Protein AF-A0A1B6JB47-F1 (afdb_monomer)

Mean predicted aligned error: 22.45 Å

Secondary structure (DSSP, 8-state):
--HHHHHHHHHHHTT--HHHHHHHHHSHHHH-TT---PPP-PPPPTT-S----SHHHHHHHHHHHHHHHHHHHHHHHTT---HHHHHHHHHHHHHHHHHHHHHHHHHHHHHHHHHTTS--------------------PPP--------------------THHHHHHHHHHHHHHHHHHHHHHHHHHHHHHHHHHHHHHHHHHHHHHHHHHHHHHHTT--GGGGS---S----S---HHHHHHHHHHHHHHHHHHHHHHHHHHHHHHHHHHHHHHHHHHHT--

Sequence (284 aa):
MNAQSLATTMSSVLQASQKLISALLCHCDSLFPDCKLTKYIPPLSCGSPSLPETKEGITEELRKQESLLGQLHSEMHAGICSKNREEQLWEVQRIITQLKRRLRGLERAAESTQRSIEEPDCGREEELNLSLQHQSQPQPQSPTQLVVEAVVEKPNLAACSADSLEIQAAEKSWLAKKEELALTFETEELTNLAKTLQVLVENEKAEVALLKSQIRALGGNPVYSGFTSDNAADNNASEGMISAFKETAILQNHKQALISSLLEERLACVDLRVQIKLAQAAKG

Solvent-accessible surface area (backbone atoms only — not comparable to full-atom values): 17569 Å² total; per-residue (Å²): 136,54,61,66,61,52,15,57,64,44,23,74,74,68,74,42,58,42,69,57,48,30,50,48,70,76,38,38,68,79,77,42,73,84,71,73,92,70,83,88,73,78,67,83,56,99,82,62,94,70,76,64,87,46,73,70,48,40,54,56,49,44,53,45,40,52,51,50,50,51,50,52,49,54,38,42,76,71,62,58,72,45,72,71,53,52,54,50,48,56,49,46,54,50,51,49,51,52,46,56,52,51,52,54,49,52,53,52,49,51,54,49,61,60,53,73,74,65,82,84,88,83,83,89,81,91,81,86,84,84,78,88,73,90,76,79,85,89,77,90,89,78,85,88,77,88,77,85,86,75,91,74,84,88,79,92,79,95,77,91,62,75,64,63,56,52,52,53,50,51,50,52,52,49,50,51,52,50,50,52,51,51,52,52,51,50,52,50,52,51,50,53,50,51,52,52,53,50,52,50,51,53,50,51,53,50,50,52,51,52,52,54,50,53,40,46,75,74,69,48,62,81,71,72,81,67,71,81,62,94,76,71,98,60,98,72,74,54,69,67,57,56,48,50,54,51,51,52,51,50,52,53,44,52,52,52,51,51,50,52,53,53,52,52,53,50,50,53,52,50,53,53,53,52,53,51,53,53,57,52,66,74,73,110

Radius of gyration: 35.55 Å; Cα contacts (8 Å, |Δi|>4): 69; chains: 1; bounding box: 65×86×90 Å

pLDDT: mean 72.21, std 20.81, range [25.67, 96.5]

Nearest PDB structures (foldseek):
  2mbg-assembly1_A  TM=6.633E-01  e=1.720E-05  Homo sapiens

InterPro domains:
  IPR039767 RalA-binding protein 1 [PTHR12783] (1-281)
  IPR049041 RalA-binding protein 1-like, Ral binding domain [PF20924] (58-104)

Structure (mmCIF, N/CA/C/O backbone):
data_AF-A0A1B6JB47-F1
#
_entry.id   AF-A0A1B6JB47-F1
#
loop_
_atom_site.group_PDB
_atom_site.id
_atom_site.type_symbol
_atom_site.label_atom_id
_atom_site.label_alt_id
_atom_site.label_comp_id
_atom_site.label_asym_id
_atom_site.label_entity_id
_atom_site.label_seq_id
_atom_site.pdbx_PDB_ins_code
_atom_site.Cartn_x
_atom_site.Cartn_y
_atom_site.Cartn_z
_atom_site.occupancy
_atom_site.B_iso_or_equiv
_atom_site.auth_seq_id
_atom_site.auth_comp_id
_atom_site.auth_asym_id
_atom_site.auth_atom_id
_atom_site.pdbx_PDB_model_num
ATOM 1 N N . MET A 1 1 ? 13.571 -24.088 -31.656 1.00 58.84 1 MET A N 1
ATOM 2 C CA . MET A 1 1 ? 12.492 -24.727 -30.866 1.00 58.84 1 MET A CA 1
ATOM 3 C C . MET A 1 1 ? 11.206 -24.658 -31.672 1.00 58.84 1 MET A C 1
ATOM 5 O O . MET A 1 1 ? 10.997 -23.659 -32.343 1.00 58.84 1 MET A O 1
ATOM 9 N N . ASN A 1 2 ? 10.387 -25.710 -31.663 1.00 84.88 2 ASN A N 1
ATOM 10 C CA . ASN A 1 2 ? 9.133 -25.768 -32.424 1.00 84.88 2 ASN A CA 1
ATOM 11 C C . ASN A 1 2 ? 7.993 -25.118 -31.607 1.00 84.88 2 ASN A C 1
ATOM 13 O O . ASN A 1 2 ? 7.925 -25.339 -30.396 1.00 84.88 2 ASN A O 1
ATOM 17 N N . ALA A 1 3 ? 7.088 -24.358 -32.233 1.00 81.44 3 ALA A N 1
ATOM 18 C CA . ALA A 1 3 ? 5.939 -23.729 -31.563 1.00 81.44 3 ALA A CA 1
ATOM 19 C C . ALA A 1 3 ? 5.090 -24.744 -30.772 1.00 81.44 3 ALA A C 1
ATOM 21 O O . ALA A 1 3 ? 4.639 -24.453 -29.670 1.00 81.44 3 ALA A O 1
ATOM 22 N N . GLN A 1 4 ? 4.978 -25.976 -31.277 1.00 85.38 4 GLN A N 1
ATOM 23 C CA . GLN A 1 4 ? 4.315 -27.101 -30.603 1.00 85.38 4 GLN A CA 1
ATOM 24 C C . GLN A 1 4 ? 5.007 -27.495 -29.284 1.00 85.38 4 GLN A C 1
ATOM 26 O O . GLN A 1 4 ? 4.348 -27.712 -28.266 1.00 85.38 4 GLN A O 1
ATOM 31 N N . SER A 1 5 ? 6.347 -27.543 -29.280 1.00 87.06 5 SER A N 1
ATOM 32 C CA . SER A 1 5 ? 7.127 -27.859 -28.073 1.00 87.06 5 SER A CA 1
ATOM 33 C C . SER A 1 5 ? 6.999 -26.764 -27.013 1.00 87.06 5 SER A C 1
ATOM 35 O O . SER A 1 5 ? 6.882 -27.064 -25.831 1.00 87.06 5 SER A O 1
ATOM 37 N N . LEU A 1 6 ? 6.930 -25.500 -27.442 1.00 87.38 6 LEU A N 1
ATOM 38 C CA . LEU A 1 6 ? 6.762 -24.359 -26.545 1.00 87.38 6 LEU A CA 1
ATOM 39 C C . LEU A 1 6 ? 5.330 -24.298 -25.989 1.00 87.38 6 LEU A C 1
ATOM 41 O O . LEU A 1 6 ? 5.145 -24.140 -24.786 1.00 87.38 6 LEU A O 1
ATOM 45 N N . ALA A 1 7 ? 4.320 -24.542 -26.829 1.00 88.81 7 ALA A N 1
ATOM 46 C CA . ALA A 1 7 ? 2.921 -24.641 -26.414 1.00 88.81 7 ALA A CA 1
ATOM 47 C C . ALA A 1 7 ? 2.681 -25.776 -25.408 1.00 88.81 7 ALA A C 1
ATOM 49 O O . ALA A 1 7 ? 1.886 -25.619 -24.483 1.00 88.81 7 ALA A O 1
ATOM 50 N N . THR A 1 8 ? 3.393 -26.897 -25.550 1.00 88.69 8 THR A N 1
ATOM 51 C CA . THR A 1 8 ? 3.314 -28.020 -24.606 1.00 88.69 8 THR A CA 1
ATOM 52 C C . THR A 1 8 ? 3.796 -27.618 -23.217 1.00 88.69 8 THR A C 1
ATOM 54 O O . THR A 1 8 ? 3.092 -27.851 -22.237 1.00 88.69 8 THR A O 1
ATOM 57 N N . THR A 1 9 ? 4.950 -26.955 -23.138 1.00 89.94 9 THR A N 1
ATOM 58 C CA . THR A 1 9 ? 5.519 -26.484 -21.869 1.00 89.94 9 THR A CA 1
ATOM 59 C C . THR A 1 9 ? 4.696 -25.357 -21.244 1.00 89.94 9 THR A C 1
ATOM 61 O O . THR A 1 9 ? 4.525 -25.322 -20.031 1.00 89.94 9 THR A O 1
ATOM 64 N N . MET A 1 10 ? 4.156 -24.439 -22.052 1.00 88.81 10 MET A N 1
ATOM 65 C CA . MET A 1 10 ? 3.396 -23.290 -21.545 1.00 88.81 10 MET A CA 1
ATOM 66 C C . MET A 1 10 ? 1.941 -23.610 -21.185 1.00 88.81 10 MET A C 1
ATOM 68 O O . MET A 1 10 ? 1.321 -22.846 -20.450 1.00 88.81 10 MET A O 1
ATOM 72 N N . SER A 1 11 ? 1.388 -24.727 -21.664 1.00 90.25 11 SER A N 1
ATOM 73 C CA . SER A 1 11 ? -0.003 -25.115 -21.390 1.00 90.25 11 SER A C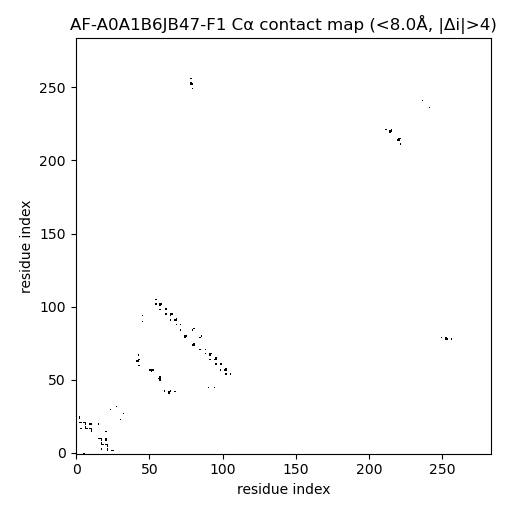A 1
ATOM 74 C C . SER A 1 11 ? -0.274 -25.351 -19.904 1.00 90.25 11 SER A C 1
ATOM 76 O O . SER A 1 11 ? -1.328 -24.948 -19.415 1.00 90.25 11 SER A O 1
ATOM 78 N N . SER A 1 12 ? 0.687 -25.917 -19.166 1.00 88.12 12 SER A N 1
ATOM 79 C CA . SER A 1 12 ? 0.575 -26.094 -17.712 1.00 88.12 12 SER A CA 1
ATOM 80 C C . SER A 1 12 ? 0.716 -24.779 -16.941 1.00 88.12 12 SER A C 1
ATOM 82 O O . SER A 1 12 ? 0.056 -24.602 -15.923 1.00 88.12 12 SER A O 1
ATOM 84 N N . VAL A 1 13 ? 1.539 -23.850 -17.436 1.00 90.50 13 VAL A N 1
ATOM 85 C CA . VAL A 1 13 ? 1.819 -22.560 -16.783 1.00 90.50 13 VAL A CA 1
ATOM 86 C C . VAL A 1 13 ? 0.663 -21.580 -16.958 1.00 90.50 13 VAL A C 1
ATOM 88 O O . VAL A 1 13 ? 0.241 -20.935 -16.006 1.00 90.50 13 VAL A O 1
ATOM 91 N N . LEU A 1 14 ? 0.133 -21.475 -18.176 1.00 87.94 14 LEU A N 1
ATOM 92 C CA . LEU A 1 14 ? -0.924 -20.522 -18.519 1.00 87.94 14 LEU A CA 1
ATOM 93 C C . LEU A 1 14 ? -2.333 -21.086 -18.302 1.00 87.94 14 LEU A C 1
ATOM 95 O O . LEU A 1 14 ? -3.307 -20.399 -18.597 1.00 87.94 14 LEU A O 1
ATOM 99 N N . GLN A 1 15 ? -2.442 -22.345 -17.855 1.00 90.62 15 GLN A N 1
ATOM 100 C CA . GLN A 1 15 ? -3.703 -23.087 -17.725 1.00 90.62 15 GLN A CA 1
ATOM 101 C C . GLN A 1 15 ? -4.597 -22.977 -18.974 1.00 90.62 15 GLN A C 1
ATOM 103 O O . GLN A 1 15 ? -5.822 -22.908 -18.897 1.00 90.62 15 GLN A O 1
ATOM 108 N N . ALA A 1 16 ? -3.971 -22.960 -20.151 1.00 90.75 16 ALA A N 1
ATOM 109 C CA . ALA A 1 16 ? -4.628 -22.760 -21.435 1.00 90.75 16 ALA A CA 1
ATOM 110 C C . ALA A 1 16 ? -4.362 -23.942 -22.373 1.00 90.75 16 ALA A C 1
ATOM 112 O O . ALA A 1 16 ? -3.354 -24.645 -22.261 1.00 90.75 16 ALA A O 1
ATOM 113 N N . SER A 1 17 ? -5.275 -24.171 -23.322 1.00 93.12 17 SER A N 1
ATOM 114 C CA . SER A 1 17 ? -5.143 -25.297 -24.252 1.00 93.12 17 SER A CA 1
ATOM 115 C C . SER A 1 17 ? -3.916 -25.144 -25.159 1.00 93.12 17 SER A C 1
ATOM 117 O O . SER A 1 17 ? -3.630 -24.060 -25.670 1.00 93.12 17 SER A O 1
ATOM 119 N N . GLN A 1 18 ? -3.219 -26.251 -25.428 1.00 91.50 18 GLN A N 1
ATOM 120 C CA . GLN A 1 18 ? -2.050 -26.254 -26.318 1.00 91.50 18 GLN A CA 1
ATOM 121 C C . GLN A 1 18 ? -2.372 -25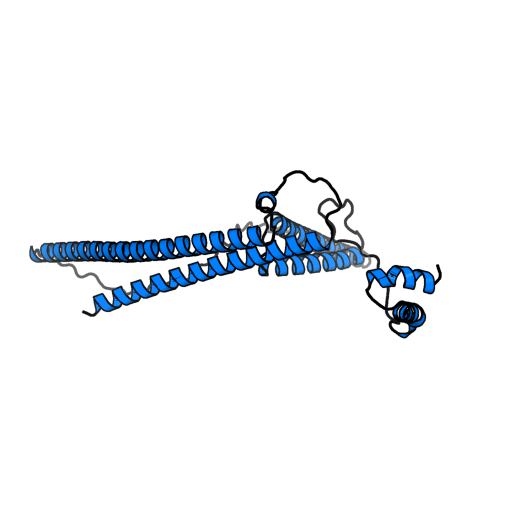.722 -27.719 1.00 91.50 18 GLN A C 1
ATOM 123 O O . GLN A 1 18 ? -1.575 -24.989 -28.299 1.00 91.50 18 GLN A O 1
ATOM 128 N N . LYS A 1 19 ? -3.556 -26.056 -28.255 1.00 90.62 19 LYS A N 1
ATOM 129 C CA . LYS A 1 19 ? -4.009 -25.567 -29.566 1.00 90.62 19 LYS A CA 1
ATOM 130 C C . LYS A 1 19 ? -4.154 -24.047 -29.579 1.00 90.62 19 LYS A C 1
ATOM 132 O O . LYS A 1 19 ? -3.738 -23.419 -30.546 1.00 90.62 19 LYS A O 1
ATOM 137 N N . LEU A 1 20 ? -4.686 -23.466 -28.502 1.00 90.25 20 LEU A N 1
ATOM 138 C CA . LEU A 1 20 ? -4.814 -22.018 -28.360 1.00 90.25 20 LEU A CA 1
ATOM 139 C C . LEU A 1 20 ? -3.441 -21.342 -28.295 1.00 90.25 20 LEU A C 1
ATOM 141 O O . LEU A 1 20 ? -3.197 -20.403 -29.043 1.00 90.25 20 LEU A O 1
ATOM 145 N N . ILE A 1 21 ? -2.526 -21.845 -27.463 1.00 91.00 21 ILE A N 1
ATOM 146 C CA . ILE A 1 21 ? -1.177 -21.269 -27.333 1.00 91.00 21 ILE A CA 1
ATOM 147 C C . ILE A 1 21 ? -0.409 -21.390 -28.653 1.00 91.00 21 ILE A C 1
ATOM 149 O O . ILE A 1 21 ? 0.218 -20.431 -29.090 1.00 91.00 21 ILE A O 1
ATOM 153 N N . SER A 1 22 ? -0.497 -22.535 -29.335 1.00 89.56 22 SER A N 1
ATOM 154 C CA . SER A 1 22 ? 0.122 -22.708 -30.651 1.00 89.56 22 SER A CA 1
ATOM 155 C C . SER A 1 22 ? -0.466 -21.749 -31.688 1.00 89.56 22 SER A C 1
ATOM 157 O O . SER A 1 22 ? 0.292 -21.206 -32.482 1.00 89.56 22 SER A O 1
ATOM 159 N N . ALA A 1 23 ? -1.783 -21.519 -31.686 1.00 89.06 23 ALA A N 1
ATOM 160 C CA . ALA A 1 23 ? -2.417 -20.561 -32.590 1.00 89.06 23 ALA A CA 1
ATOM 161 C C . ALA A 1 23 ? -1.968 -19.120 -32.296 1.00 89.06 23 ALA A C 1
ATOM 163 O O . ALA A 1 23 ? -1.656 -18.378 -33.222 1.00 89.06 23 ALA A O 1
ATOM 164 N N . LEU A 1 24 ? -1.857 -18.745 -31.019 1.00 88.50 24 LEU A N 1
ATOM 165 C CA . LEU A 1 24 ? -1.342 -17.437 -30.609 1.00 88.50 24 LEU A CA 1
ATOM 166 C C . LEU A 1 24 ? 0.119 -17.237 -31.028 1.00 88.50 24 LEU A C 1
ATOM 168 O O . LEU A 1 24 ? 0.461 -16.164 -31.505 1.00 88.50 24 LEU A O 1
ATOM 172 N N . LEU A 1 25 ? 0.963 -18.265 -30.904 1.00 87.00 25 LEU A N 1
ATOM 173 C CA . LEU A 1 25 ? 2.367 -18.213 -31.332 1.00 87.00 25 LEU A CA 1
ATOM 174 C C . LEU A 1 25 ? 2.516 -18.151 -32.856 1.00 87.00 25 LEU A C 1
ATOM 176 O O . LEU A 1 25 ? 3.426 -17.502 -33.352 1.00 87.00 25 LEU A O 1
ATOM 180 N N . CYS A 1 26 ? 1.645 -18.828 -33.606 1.00 87.88 26 CYS A N 1
ATOM 181 C CA . CYS A 1 26 ? 1.685 -18.811 -35.070 1.00 87.88 26 CYS A CA 1
ATOM 182 C C . CYS A 1 26 ? 1.077 -17.539 -35.678 1.00 87.88 26 CYS A C 1
ATOM 184 O O . CYS A 1 26 ? 1.376 -17.217 -36.825 1.00 87.88 26 CYS A O 1
ATOM 186 N N . HIS A 1 27 ? 0.225 -16.830 -34.936 1.00 88.12 27 HIS A N 1
ATOM 187 C CA . HIS A 1 27 ? -0.465 -15.626 -35.403 1.00 88.12 27 HIS A CA 1
ATOM 188 C C . HIS A 1 27 ? -0.122 -14.376 -34.585 1.00 88.12 27 HIS A C 1
ATOM 190 O O . HIS A 1 27 ? -0.812 -13.366 -34.715 1.00 88.12 27 HIS A O 1
ATOM 196 N N . CYS A 1 28 ? 0.936 -14.408 -33.769 1.00 86.31 28 CYS A N 1
ATOM 197 C CA . CYS A 1 28 ? 1.320 -13.281 -32.915 1.00 86.31 28 CYS A CA 1
ATOM 198 C C . CYS A 1 28 ? 1.549 -12.002 -33.722 1.00 86.31 28 CYS A C 1
ATOM 200 O O . CYS A 1 28 ? 1.079 -10.944 -33.317 1.00 86.31 28 CYS A O 1
ATOM 202 N N . ASP A 1 29 ? 2.157 -12.121 -34.901 1.00 83.06 29 ASP A N 1
ATOM 203 C CA . ASP A 1 29 ? 2.488 -10.983 -35.763 1.00 83.06 29 ASP A CA 1
ATOM 204 C C . ASP A 1 29 ? 1.244 -10.364 -36.420 1.00 83.06 29 ASP A C 1
ATOM 206 O O . ASP A 1 29 ? 1.220 -9.175 -36.725 1.00 83.06 29 ASP A O 1
ATOM 210 N N . SER A 1 30 ? 0.184 -11.158 -36.613 1.00 87.94 30 SER A N 1
ATOM 211 C CA . SER A 1 30 ? -1.093 -10.677 -37.154 1.00 87.94 30 SER A CA 1
ATOM 212 C C . SER A 1 30 ? -2.014 -10.122 -36.071 1.00 87.94 30 SER A C 1
ATOM 214 O O . SER A 1 30 ? -2.832 -9.254 -36.363 1.00 87.94 30 SER A O 1
ATOM 216 N N . LEU A 1 31 ? -1.940 -10.664 -34.854 1.00 86.50 31 LEU A N 1
ATOM 217 C CA . LEU A 1 31 ? -2.788 -10.258 -33.735 1.00 86.50 31 LEU A CA 1
ATOM 218 C C . LEU A 1 31 ? -2.208 -9.046 -32.996 1.00 86.50 31 LEU A C 1
ATOM 220 O O . LEU A 1 31 ? -2.966 -8.208 -32.516 1.00 86.50 31 LEU A O 1
ATOM 224 N N . PHE A 1 32 ? -0.878 -8.943 -32.921 1.00 86.00 32 PHE A N 1
ATOM 225 C CA . PHE A 1 32 ? -0.167 -7.904 -32.178 1.00 86.00 32 PHE A CA 1
ATOM 226 C C . PHE A 1 32 ? 0.999 -7.317 -33.000 1.00 86.00 32 PHE A C 1
ATOM 228 O O . PHE A 1 32 ? 2.162 -7.478 -32.621 1.00 86.00 32 PHE A O 1
ATOM 235 N N . PRO A 1 33 ? 0.714 -6.605 -34.106 1.00 85.31 33 PRO A N 1
ATOM 236 C CA . PRO A 1 33 ? 1.745 -6.076 -35.007 1.00 85.31 33 PRO A CA 1
ATOM 237 C C . PRO A 1 33 ? 2.696 -5.070 -34.333 1.00 85.31 33 PRO A C 1
ATOM 239 O O . PRO A 1 33 ? 3.863 -4.974 -34.704 1.00 85.31 33 PRO A O 1
ATOM 242 N N . ASP A 1 34 ? 2.226 -4.361 -33.304 1.00 86.50 34 ASP A N 1
ATOM 243 C CA . ASP A 1 34 ? 3.008 -3.349 -32.581 1.00 86.50 34 ASP A CA 1
ATOM 244 C C . ASP A 1 34 ? 3.704 -3.892 -31.321 1.00 86.50 34 ASP A C 1
ATOM 246 O O . ASP A 1 34 ? 4.278 -3.131 -30.534 1.00 86.50 34 ASP A O 1
ATOM 250 N N . CYS A 1 35 ? 3.664 -5.209 -31.090 1.00 83.31 35 CYS A N 1
ATOM 251 C CA . CYS A 1 35 ? 4.244 -5.797 -29.889 1.00 83.31 35 CYS A CA 1
ATOM 252 C C . CYS A 1 35 ? 5.774 -5.818 -29.976 1.00 83.31 35 CYS A C 1
ATOM 254 O O . CYS A 1 35 ? 6.369 -6.572 -30.746 1.00 83.31 35 CYS A O 1
ATOM 256 N N . LYS A 1 36 ? 6.433 -4.999 -29.153 1.00 82.31 36 LYS A N 1
ATOM 257 C CA . LYS A 1 36 ? 7.893 -4.986 -29.018 1.00 82.31 36 LYS A CA 1
ATOM 258 C C . LYS A 1 36 ? 8.281 -5.512 -27.648 1.00 82.31 36 LYS A C 1
ATOM 260 O O . LYS A 1 36 ? 7.913 -4.934 -26.628 1.00 82.31 36 LYS A O 1
ATOM 265 N N . LEU A 1 37 ? 9.067 -6.586 -27.627 1.00 80.69 37 LEU A N 1
ATOM 266 C CA . LEU A 1 37 ? 9.638 -7.106 -26.391 1.00 80.69 37 LEU A CA 1
ATOM 267 C C . LEU A 1 37 ? 10.795 -6.202 -25.949 1.00 80.69 37 LEU A C 1
ATOM 269 O O . LEU A 1 37 ? 11.909 -6.297 -26.463 1.00 80.69 37 LEU A O 1
ATOM 273 N N . THR A 1 38 ? 10.532 -5.307 -25.001 1.00 77.56 38 THR A N 1
ATOM 274 C CA . THR A 1 38 ? 11.567 -4.484 -24.371 1.00 77.56 38 THR A CA 1
ATOM 275 C C . THR A 1 38 ? 12.132 -5.211 -23.155 1.00 77.56 38 THR A C 1
ATOM 277 O O . THR A 1 38 ? 11.400 -5.732 -22.313 1.00 77.56 38 THR A O 1
ATOM 280 N N . LYS A 1 39 ? 13.464 -5.284 -23.054 1.00 78.19 39 LYS A N 1
ATOM 281 C CA . LYS A 1 39 ? 14.119 -5.867 -21.879 1.00 78.19 39 LYS A CA 1
ATOM 282 C C . LYS A 1 39 ? 13.791 -5.007 -20.659 1.00 78.19 39 LYS A C 1
ATOM 284 O O . LYS A 1 39 ? 14.105 -3.818 -20.647 1.00 78.19 39 LYS A O 1
ATOM 289 N N . TYR A 1 40 ? 13.203 -5.612 -19.629 1.00 73.69 40 TYR A N 1
ATOM 290 C CA . TYR A 1 40 ? 12.977 -4.925 -18.363 1.00 73.69 40 TYR A CA 1
ATOM 291 C C . TYR A 1 40 ? 14.317 -4.540 -17.722 1.00 73.69 40 TYR A C 1
ATOM 293 O O . TYR A 1 40 ? 15.202 -5.382 -17.546 1.00 73.69 40 TYR A O 1
ATOM 301 N N . ILE A 1 41 ? 14.457 -3.261 -17.379 1.00 71.31 41 ILE A N 1
ATOM 302 C CA . ILE A 1 41 ? 15.574 -2.725 -16.600 1.00 71.31 41 ILE A CA 1
ATOM 303 C C . ILE A 1 41 ? 14.958 -2.182 -15.309 1.00 71.31 41 ILE A C 1
ATOM 305 O O . ILE A 1 41 ? 14.178 -1.230 -15.409 1.00 71.31 41 ILE A O 1
ATOM 309 N N . PRO A 1 42 ? 15.259 -2.771 -14.137 1.00 71.44 42 PRO A N 1
ATOM 310 C CA . PRO A 1 42 ? 14.672 -2.335 -12.877 1.00 71.44 42 PRO A CA 1
ATOM 311 C C . PRO A 1 42 ? 15.060 -0.886 -12.550 1.00 71.44 42 PRO A C 1
ATOM 313 O O . PRO A 1 42 ? 16.116 -0.436 -13.006 1.00 71.44 42 PRO A O 1
ATOM 316 N N . PRO A 1 43 ? 14.239 -0.171 -11.756 1.00 76.25 43 PRO A N 1
ATOM 317 C CA . PRO A 1 43 ? 14.610 1.133 -11.226 1.00 76.25 43 PRO A CA 1
ATOM 318 C C . PRO A 1 43 ? 15.950 1.033 -10.495 1.00 76.25 43 PRO A C 1
ATOM 320 O O . PRO A 1 43 ? 16.182 0.087 -9.737 1.00 76.25 43 PRO A O 1
ATOM 323 N N . LEU A 1 44 ? 16.840 1.990 -10.737 1.00 71.62 44 LEU A N 1
ATOM 324 C CA . LEU A 1 44 ? 18.128 2.062 -10.059 1.00 71.62 44 LEU A CA 1
ATOM 325 C C . LEU A 1 44 ? 17.942 2.093 -8.537 1.00 71.62 44 LEU A C 1
ATOM 327 O O . LEU A 1 44 ? 17.180 2.901 -8.009 1.00 71.62 44 LEU A O 1
ATOM 331 N N . SER A 1 45 ? 18.698 1.246 -7.842 1.00 66.69 45 SER A N 1
ATOM 332 C CA . SER A 1 45 ? 18.889 1.332 -6.394 1.00 66.69 45 SER A CA 1
ATOM 333 C C . SER A 1 45 ? 20.071 2.249 -6.076 1.00 66.69 45 SER A C 1
ATOM 335 O O . SER A 1 45 ? 21.042 2.328 -6.844 1.00 66.69 45 SER A O 1
ATOM 337 N N . CYS A 1 46 ? 20.026 2.910 -4.918 1.00 50.44 46 CYS A N 1
ATOM 338 C CA . CYS A 1 46 ? 21.162 3.654 -4.387 1.00 50.44 46 CYS A CA 1
ATOM 339 C C . CYS A 1 46 ? 22.347 2.709 -4.159 1.00 50.44 46 CYS A C 1
ATOM 341 O O . CYS A 1 46 ? 22.323 1.871 -3.264 1.00 50.44 46 CYS A O 1
ATOM 343 N N . GLY A 1 47 ? 23.367 2.817 -5.003 1.00 51.44 47 GLY A N 1
ATOM 344 C CA . GLY A 1 47 ? 24.491 1.879 -5.058 1.00 51.44 47 GLY A CA 1
ATOM 345 C C . GLY A 1 47 ? 24.793 1.395 -6.474 1.00 51.44 47 GLY A C 1
ATOM 346 O O . GLY A 1 47 ? 25.835 0.787 -6.699 1.00 51.44 47 GLY A O 1
ATOM 347 N N . SER A 1 48 ? 23.922 1.692 -7.445 1.00 55.91 48 SER A N 1
ATOM 348 C CA . SER A 1 48 ? 24.245 1.495 -8.858 1.00 55.91 48 SER A CA 1
ATOM 349 C C . SER A 1 48 ? 25.431 2.397 -9.264 1.00 55.91 48 SER A C 1
ATOM 351 O O . SER A 1 48 ? 25.371 3.614 -9.080 1.00 55.91 48 SER A O 1
ATOM 353 N N . PRO A 1 49 ? 26.532 1.823 -9.788 1.00 49.41 49 PRO A N 1
ATOM 354 C CA . PRO A 1 49 ? 27.804 2.529 -9.968 1.00 49.41 49 PRO A CA 1
ATOM 355 C C . PRO A 1 49 ? 27.824 3.498 -11.159 1.00 49.41 49 PRO A C 1
ATOM 357 O O . PRO A 1 49 ? 28.813 4.196 -11.359 1.00 49.41 49 PRO A O 1
ATOM 360 N N . SER A 1 50 ? 26.752 3.570 -11.949 1.00 52.53 50 SER A N 1
ATOM 361 C CA . SER A 1 50 ? 26.681 4.442 -13.120 1.00 52.53 50 SER A CA 1
ATOM 362 C C . SER A 1 50 ? 25.267 4.976 -13.320 1.00 52.53 50 SER A C 1
ATOM 364 O O . SER A 1 50 ? 24.360 4.240 -13.714 1.00 52.53 50 SER A O 1
ATOM 366 N N . LEU A 1 51 ? 25.099 6.273 -13.077 1.00 60.03 51 LEU A N 1
ATOM 367 C CA . LEU A 1 51 ? 23.953 7.023 -13.579 1.00 60.03 51 LEU A CA 1
ATOM 368 C C . LEU A 1 51 ? 24.080 7.115 -15.114 1.00 60.03 51 LEU A C 1
ATOM 370 O O . LEU A 1 51 ? 25.186 7.367 -15.594 1.00 60.03 51 LEU A O 1
ATOM 374 N N . PRO A 1 52 ? 23.002 6.925 -15.894 1.00 62.28 52 PRO A N 1
ATOM 375 C CA . PRO A 1 52 ? 23.048 7.120 -17.341 1.00 62.28 52 PRO A CA 1
ATOM 376 C C . PRO A 1 52 ? 23.472 8.560 -17.676 1.00 62.28 52 PRO A C 1
ATOM 378 O O . PRO A 1 52 ? 22.865 9.507 -17.183 1.00 62.28 52 PRO A O 1
ATOM 381 N N . GLU A 1 53 ? 24.505 8.739 -18.502 1.00 58.28 53 GLU A N 1
ATOM 382 C CA . GLU A 1 53 ? 25.007 10.070 -18.902 1.00 58.28 53 GLU A CA 1
ATOM 383 C C . GLU A 1 53 ? 24.265 10.658 -20.115 1.00 58.28 53 GLU A C 1
ATOM 385 O O . GLU A 1 53 ? 24.422 11.832 -20.442 1.00 58.28 53 GLU A O 1
ATOM 390 N N . THR A 1 54 ? 23.432 9.861 -20.785 1.00 70.69 54 THR A N 1
ATOM 391 C CA . THR A 1 54 ? 22.663 10.278 -21.965 1.00 70.69 54 THR A CA 1
ATOM 392 C C . THR A 1 54 ? 21.323 10.891 -21.549 1.00 70.69 54 THR A C 1
ATOM 394 O O . THR A 1 54 ? 20.635 10.340 -20.684 1.00 70.69 54 THR A O 1
ATOM 397 N N . LYS A 1 55 ? 20.911 11.999 -22.184 1.00 72.88 55 LYS A N 1
ATOM 398 C CA . LYS A 1 55 ? 19.656 12.718 -21.878 1.00 72.88 55 LYS A CA 1
ATOM 399 C C . LYS A 1 55 ? 18.437 11.787 -21.914 1.00 72.88 55 LYS A C 1
ATOM 401 O O . LYS A 1 55 ? 17.618 11.815 -21.000 1.00 72.88 55 LYS A O 1
ATOM 406 N N . GLU A 1 56 ? 18.371 10.914 -22.914 1.00 75.44 56 GLU A N 1
ATOM 407 C CA . GLU A 1 56 ? 17.306 9.925 -23.119 1.00 75.44 56 GLU A CA 1
ATOM 408 C C . GLU A 1 56 ? 17.322 8.811 -22.057 1.00 75.44 56 GLU A C 1
ATOM 410 O O . GLU A 1 56 ? 16.279 8.282 -21.680 1.00 75.44 56 GLU A O 1
ATOM 415 N N . GLY A 1 57 ? 18.501 8.466 -21.532 1.00 78.00 57 GLY A N 1
ATOM 416 C CA . GLY A 1 57 ? 18.639 7.485 -20.453 1.00 78.00 57 GLY A CA 1
ATOM 417 C C . GLY A 1 57 ? 18.150 8.026 -19.108 1.00 78.00 57 GLY A C 1
ATOM 418 O O . GLY A 1 57 ? 17.522 7.295 -18.343 1.00 78.00 57 GLY A O 1
ATOM 419 N N . ILE A 1 58 ? 18.390 9.314 -18.835 1.00 79.31 58 ILE A N 1
ATOM 420 C CA . ILE A 1 58 ? 17.927 9.978 -17.607 1.00 79.31 58 ILE A CA 1
ATOM 421 C C . ILE A 1 58 ? 16.405 10.136 -17.605 1.00 79.31 58 ILE A C 1
ATOM 423 O O . ILE A 1 58 ? 15.784 9.921 -16.566 1.00 79.31 58 ILE A O 1
ATOM 427 N N . THR A 1 59 ? 15.791 10.494 -18.737 1.00 81.50 59 THR A N 1
ATOM 428 C CA . THR A 1 59 ? 14.329 10.652 -18.825 1.00 81.50 59 THR A CA 1
ATOM 429 C C . THR A 1 59 ? 13.597 9.319 -18.686 1.00 81.50 59 THR A C 1
ATOM 431 O O . THR A 1 59 ? 12.606 9.244 -17.958 1.00 81.50 59 THR A O 1
ATOM 434 N N . GLU A 1 60 ? 14.098 8.254 -19.313 1.00 81.88 60 GLU A N 1
ATOM 435 C CA . GLU A 1 60 ? 13.506 6.918 -19.191 1.00 81.88 60 GLU A CA 1
ATOM 436 C C . GLU A 1 60 ? 13.664 6.356 -17.773 1.00 81.88 60 GLU A C 1
ATOM 438 O O . GLU A 1 60 ? 12.739 5.749 -17.235 1.00 81.88 60 GLU A O 1
ATOM 443 N N . GLU A 1 61 ? 14.804 6.590 -17.121 1.00 83.81 61 GLU A N 1
ATOM 444 C CA . GLU A 1 61 ? 14.984 6.189 -15.726 1.00 83.81 61 GLU A CA 1
ATOM 445 C C . GLU A 1 61 ? 14.105 7.010 -14.775 1.00 83.81 61 GLU A C 1
ATOM 447 O O . GLU A 1 61 ? 13.511 6.455 -13.851 1.00 83.81 61 GLU A O 1
ATOM 452 N N . LEU A 1 62 ? 13.925 8.307 -15.044 1.00 86.38 62 LEU A N 1
ATOM 453 C CA . LEU A 1 62 ? 12.998 9.149 -14.290 1.00 86.38 62 LEU A CA 1
ATOM 454 C C . LEU A 1 62 ? 11.564 8.608 -14.364 1.00 86.38 62 LEU A C 1
ATOM 456 O O . LEU A 1 62 ? 10.910 8.493 -13.330 1.00 86.38 62 LEU A O 1
ATOM 460 N N . ARG A 1 63 ? 11.110 8.193 -15.554 1.00 87.06 63 ARG A N 1
ATOM 461 C CA . ARG A 1 63 ? 9.790 7.577 -15.762 1.00 87.06 63 ARG A CA 1
ATOM 462 C C . ARG A 1 63 ? 9.594 6.333 -14.891 1.00 87.06 63 ARG A C 1
ATOM 464 O O . ARG A 1 63 ? 8.531 6.152 -14.297 1.00 87.06 63 ARG A O 1
ATOM 471 N N . LYS A 1 64 ? 10.611 5.472 -14.792 1.00 87.75 64 LYS A N 1
ATOM 472 C CA . LYS A 1 64 ? 10.553 4.260 -13.956 1.00 87.75 64 LYS A CA 1
ATOM 473 C C . LYS A 1 64 ? 10.497 4.592 -12.469 1.00 87.75 64 LYS A C 1
ATOM 475 O O . LYS A 1 64 ? 9.709 3.987 -11.746 1.00 87.75 64 LYS A O 1
ATOM 480 N N . GLN A 1 65 ? 11.301 5.554 -12.024 1.00 89.69 65 GLN A N 1
ATOM 481 C CA . GLN A 1 65 ? 11.325 5.986 -10.626 1.00 89.69 65 GLN A CA 1
ATOM 482 C C . GLN A 1 65 ? 10.009 6.667 -10.223 1.00 89.69 65 GLN A C 1
ATOM 484 O O . GLN A 1 65 ? 9.491 6.399 -9.144 1.00 89.69 65 GLN A O 1
ATOM 489 N N . GLU A 1 66 ? 9.410 7.478 -11.101 1.00 91.69 66 GLU A N 1
ATOM 490 C CA . GLU A 1 66 ? 8.088 8.083 -10.876 1.00 91.69 66 GLU A CA 1
ATOM 491 C C . GLU A 1 66 ? 6.971 7.026 -10.838 1.00 91.69 66 GLU A C 1
ATOM 493 O O . GLU A 1 66 ? 6.083 7.100 -9.988 1.00 91.69 66 GLU A O 1
ATOM 498 N N . SER A 1 67 ? 7.050 5.986 -11.678 1.00 91.69 67 SER A N 1
ATOM 499 C CA . SER A 1 67 ? 6.138 4.836 -11.605 1.00 91.69 67 SER A CA 1
ATOM 500 C C . SER A 1 67 ? 6.273 4.074 -10.282 1.00 91.69 67 SER A C 1
ATOM 502 O O . SER A 1 67 ? 5.263 3.724 -9.671 1.00 91.69 67 SER A O 1
ATOM 504 N N . LEU A 1 68 ? 7.505 3.822 -9.826 1.00 90.50 68 LEU A N 1
ATOM 505 C CA . LEU A 1 68 ? 7.770 3.158 -8.548 1.00 90.50 68 LEU A CA 1
ATOM 506 C C . LEU A 1 68 ? 7.279 4.007 -7.366 1.00 90.50 68 LEU A C 1
ATOM 508 O O . LEU A 1 68 ? 6.678 3.468 -6.437 1.00 90.50 68 LEU A O 1
ATOM 512 N N . LEU A 1 69 ? 7.475 5.328 -7.423 1.00 93.19 69 LEU A N 1
ATOM 513 C CA . LEU A 1 69 ? 6.950 6.270 -6.436 1.00 93.19 69 LEU A CA 1
ATOM 514 C C . LEU A 1 69 ? 5.417 6.220 -6.371 1.00 93.19 69 LEU A C 1
ATOM 516 O O . LEU A 1 69 ? 4.849 6.172 -5.283 1.00 93.19 69 LEU A O 1
ATOM 520 N N . GLY A 1 70 ? 4.745 6.183 -7.526 1.00 91.06 70 GLY A N 1
ATOM 521 C CA . GLY A 1 70 ? 3.289 6.043 -7.602 1.00 91.06 70 GLY A CA 1
ATOM 522 C C . GLY A 1 70 ? 2.790 4.748 -6.957 1.00 91.06 70 GLY A C 1
ATOM 523 O O . GLY A 1 70 ? 1.830 4.771 -6.187 1.00 91.06 70 GLY A O 1
ATOM 524 N N . GLN A 1 71 ? 3.481 3.631 -7.197 1.00 90.06 71 GLN A N 1
ATOM 525 C CA . GLN A 1 71 ? 3.168 2.353 -6.552 1.00 90.06 71 GLN A CA 1
ATOM 526 C C . GLN A 1 71 ? 3.378 2.417 -5.030 1.00 90.06 71 GLN A C 1
ATOM 528 O O . GLN A 1 71 ? 2.494 2.022 -4.274 1.00 90.06 71 GLN A O 1
ATOM 533 N N . LEU A 1 72 ? 4.518 2.951 -4.577 1.00 90.00 72 LEU A N 1
ATOM 534 C CA . LEU A 1 72 ? 4.828 3.178 -3.161 1.00 90.00 72 LEU A CA 1
ATOM 535 C C . LEU A 1 72 ? 3.743 4.011 -2.466 1.00 90.00 72 LEU A C 1
ATOM 537 O O . LEU A 1 72 ? 3.287 3.653 -1.383 1.00 90.00 72 LEU A O 1
ATOM 541 N N . HIS A 1 73 ? 3.293 5.093 -3.108 1.00 91.25 73 HIS A N 1
ATOM 542 C CA . HIS A 1 73 ? 2.194 5.914 -2.608 1.00 91.25 73 HIS A CA 1
ATOM 543 C C . HIS A 1 73 ? 0.896 5.117 -2.529 1.00 91.25 73 HIS A C 1
ATOM 545 O O . HIS A 1 73 ? 0.242 5.152 -1.492 1.00 91.25 73 HIS A O 1
ATOM 551 N N . SER A 1 74 ? 0.524 4.389 -3.582 1.00 86.75 74 SER A N 1
ATOM 552 C CA . SER A 1 74 ? -0.698 3.579 -3.583 1.00 86.75 74 SER A CA 1
ATOM 553 C C . SER A 1 74 ? -0.696 2.534 -2.464 1.00 86.75 74 SER A C 1
ATOM 555 O O . SER A 1 74 ? -1.714 2.339 -1.808 1.00 86.75 74 SER A O 1
ATOM 557 N N . GLU A 1 75 ? 0.439 1.882 -2.218 1.00 83.44 75 GLU A N 1
ATOM 558 C CA . GLU A 1 75 ? 0.589 0.904 -1.137 1.00 83.44 75 GLU A CA 1
ATOM 559 C C . GLU A 1 75 ? 0.539 1.556 0.252 1.00 83.44 75 GLU A C 1
ATOM 561 O O . GLU A 1 75 ? -0.103 1.024 1.156 1.00 83.44 75 GLU A O 1
ATOM 566 N N . MET A 1 76 ? 1.149 2.733 0.410 1.00 83.31 76 MET A N 1
ATOM 567 C CA . MET A 1 76 ? 1.081 3.527 1.641 1.00 83.31 76 MET A CA 1
ATOM 568 C C . MET A 1 76 ? -0.363 3.958 1.951 1.00 83.31 76 MET A C 1
ATOM 570 O O . MET A 1 76 ? -0.823 3.813 3.080 1.00 83.31 76 MET A O 1
ATOM 574 N N . HIS A 1 77 ? -1.120 4.401 0.940 1.00 80.75 77 HIS A N 1
ATOM 575 C CA . HIS A 1 77 ? -2.545 4.735 1.086 1.00 80.75 77 HIS A CA 1
ATOM 576 C C . HIS A 1 77 ? -3.413 3.498 1.357 1.00 80.75 77 HIS A C 1
ATOM 578 O O . HIS A 1 77 ? -4.434 3.603 2.029 1.00 80.75 77 HIS A O 1
ATOM 584 N N . ALA A 1 78 ? -2.995 2.319 0.889 1.00 80.81 78 ALA A N 1
ATOM 585 C CA . ALA A 1 78 ? -3.623 1.041 1.220 1.00 80.81 78 ALA A CA 1
ATOM 586 C C . ALA A 1 78 ? -3.276 0.535 2.639 1.00 80.81 78 ALA A C 1
ATOM 588 O O . ALA A 1 78 ? -3.711 -0.550 3.024 1.00 80.81 78 ALA A O 1
ATOM 589 N N . GLY A 1 79 ? -2.499 1.296 3.421 1.00 72.25 79 GLY A N 1
ATOM 590 C CA . GLY A 1 79 ? -2.117 0.956 4.794 1.00 72.25 79 GLY A CA 1
ATOM 591 C C . GLY A 1 79 ? -0.911 0.017 4.904 1.00 72.25 79 GLY A C 1
ATOM 592 O O . GLY A 1 79 ? -0.610 -0.466 5.995 1.00 72.25 79 GLY A O 1
ATOM 593 N N . ILE A 1 80 ? -0.190 -0.241 3.805 1.00 71.38 80 ILE A N 1
ATOM 594 C CA . ILE A 1 80 ? 1.049 -1.035 3.787 1.00 71.38 80 ILE A CA 1
ATOM 595 C C . ILE A 1 80 ? 2.232 -0.113 4.147 1.00 71.38 80 ILE A C 1
ATOM 597 O O . ILE A 1 80 ? 3.131 0.149 3.348 1.00 71.38 80 ILE A O 1
ATOM 601 N N . CYS A 1 81 ? 2.222 0.405 5.377 1.00 71.75 81 CYS A N 1
ATOM 602 C CA . CYS A 1 81 ? 3.224 1.344 5.895 1.00 71.75 81 CYS A CA 1
ATOM 603 C C . CYS A 1 81 ? 4.248 0.629 6.788 1.00 71.75 81 CYS A C 1
ATOM 605 O O . CYS A 1 81 ? 4.191 0.709 8.013 1.00 71.75 81 CYS A O 1
ATOM 607 N N . SER A 1 82 ? 5.192 -0.096 6.182 1.00 83.00 82 SER A N 1
ATOM 608 C CA . SER A 1 82 ? 6.348 -0.633 6.920 1.00 83.00 82 SER A CA 1
ATOM 609 C C . SER A 1 82 ? 7.511 0.364 6.926 1.00 83.00 82 SER A C 1
ATOM 611 O O . SER A 1 82 ? 7.672 1.110 5.963 1.00 83.00 82 SER A O 1
ATOM 613 N N . LYS A 1 83 ? 8.374 0.326 7.954 1.00 83.88 83 LYS A N 1
ATOM 614 C CA . LYS A 1 83 ? 9.586 1.174 8.023 1.00 83.88 83 LYS A CA 1
ATOM 615 C C . LYS A 1 83 ? 10.471 1.036 6.780 1.00 83.88 83 LYS A C 1
ATOM 617 O O . LYS A 1 83 ? 10.884 2.029 6.204 1.00 83.88 83 LYS A O 1
ATOM 622 N N . ASN A 1 84 ? 10.668 -0.194 6.303 1.00 84.25 84 ASN A N 1
ATOM 623 C CA . ASN A 1 84 ? 11.406 -0.462 5.066 1.00 84.25 84 ASN A CA 1
ATOM 624 C C . ASN A 1 84 ? 10.735 0.183 3.838 1.00 84.25 84 ASN A C 1
ATOM 626 O O . ASN A 1 84 ? 11.410 0.676 2.941 1.00 84.25 84 ASN A O 1
ATOM 630 N N . ARG A 1 85 ? 9.396 0.204 3.782 1.00 85.06 85 ARG A N 1
ATOM 631 C CA . ARG A 1 85 ? 8.666 0.828 2.670 1.00 85.06 85 ARG A CA 1
ATOM 632 C C . ARG A 1 85 ? 8.755 2.352 2.713 1.00 85.06 85 ARG A C 1
ATOM 634 O O . ARG A 1 85 ? 8.890 2.976 1.666 1.00 85.06 85 ARG A O 1
ATOM 641 N N . GLU A 1 86 ? 8.735 2.930 3.909 1.00 88.00 86 GLU A N 1
ATOM 642 C CA . GLU A 1 86 ? 8.972 4.357 4.125 1.00 88.00 86 GLU A CA 1
ATOM 643 C C . GLU A 1 86 ? 10.405 4.747 3.728 1.00 88.00 86 GLU A C 1
ATOM 645 O O . GLU A 1 86 ? 10.597 5.679 2.955 1.00 88.00 86 GLU A O 1
ATOM 650 N N . GLU A 1 87 ? 11.417 3.985 4.143 1.00 89.75 87 GLU A N 1
ATOM 651 C CA . GLU A 1 87 ? 12.811 4.193 3.720 1.00 89.75 87 GLU A CA 1
ATOM 652 C C . GLU A 1 87 ? 12.973 4.101 2.194 1.00 89.75 87 GLU A C 1
ATOM 654 O O . GLU A 1 87 ? 13.623 4.951 1.583 1.00 89.75 87 GLU A O 1
ATOM 659 N N . GLN A 1 88 ? 12.323 3.123 1.551 1.00 87.44 88 GLN A N 1
ATOM 660 C CA . GLN A 1 88 ? 12.286 3.019 0.089 1.00 87.44 88 GLN A CA 1
ATOM 661 C C . GLN A 1 88 ? 11.632 4.237 -0.569 1.00 87.44 88 GLN A C 1
ATOM 663 O O . GLN A 1 88 ? 12.100 4.686 -1.614 1.00 87.44 88 GLN A O 1
ATOM 668 N N . LEU A 1 89 ? 10.575 4.788 0.031 1.00 91.50 89 LEU A N 1
ATOM 669 C CA . LEU A 1 89 ? 9.925 6.003 -0.453 1.00 91.50 89 LEU A CA 1
ATOM 670 C C . LEU A 1 89 ? 10.889 7.190 -0.446 1.00 91.50 89 LEU A C 1
ATOM 672 O O . LEU A 1 89 ? 11.055 7.859 -1.470 1.00 91.50 89 LEU A O 1
ATOM 676 N N . TRP A 1 90 ? 11.553 7.414 0.686 1.00 92.00 90 TRP A N 1
ATOM 677 C CA . TRP A 1 90 ? 12.554 8.467 0.834 1.00 92.00 90 TRP A CA 1
ATOM 678 C C . TRP A 1 90 ? 13.709 8.300 -0.157 1.00 92.00 90 TRP A C 1
ATOM 680 O O . TRP A 1 90 ? 14.156 9.277 -0.765 1.00 92.00 90 TRP A O 1
ATOM 690 N N . GLU A 1 91 ? 14.161 7.066 -0.379 1.00 88.88 91 GLU A N 1
ATOM 691 C CA . GLU A 1 91 ? 15.233 6.788 -1.330 1.00 88.88 91 GLU A CA 1
ATOM 692 C C . GLU A 1 91 ? 14.815 7.096 -2.774 1.00 88.88 91 GLU A C 1
ATOM 694 O O . GLU A 1 91 ? 15.520 7.816 -3.483 1.00 88.88 91 GLU A O 1
ATOM 699 N N . VAL A 1 92 ? 13.637 6.633 -3.201 1.00 91.31 92 VAL A N 1
ATOM 700 C CA . VAL A 1 92 ? 13.113 6.904 -4.549 1.00 91.31 92 VAL A CA 1
ATOM 701 C C . VAL A 1 92 ? 12.960 8.409 -4.783 1.00 91.31 92 VAL A C 1
ATOM 703 O O . VAL A 1 92 ? 13.371 8.921 -5.826 1.00 91.31 92 VAL A O 1
ATOM 706 N N . GLN A 1 93 ? 12.456 9.159 -3.800 1.00 91.69 93 GLN A N 1
ATOM 707 C CA . GLN A 1 93 ? 12.363 10.622 -3.885 1.00 91.69 93 GLN A CA 1
ATOM 708 C C . GLN A 1 93 ? 13.737 11.291 -4.040 1.00 91.69 93 GLN A C 1
ATOM 710 O O . GLN A 1 93 ? 13.898 12.244 -4.819 1.00 91.69 93 GLN A O 1
ATOM 715 N N . ARG A 1 94 ? 14.755 10.784 -3.338 1.00 89.56 94 ARG A N 1
ATOM 716 C CA . ARG A 1 94 ? 16.129 11.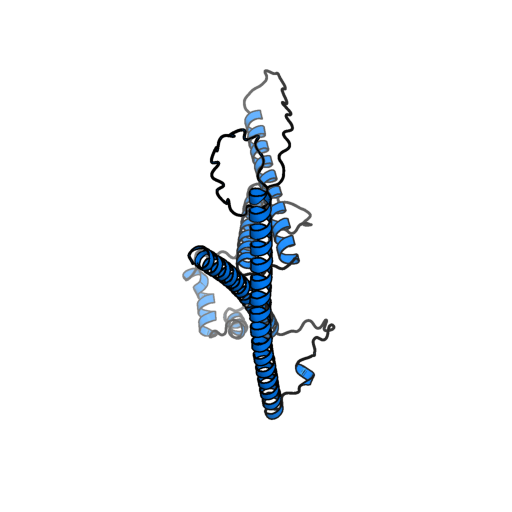276 -3.459 1.00 89.56 94 ARG A CA 1
ATOM 717 C C . ARG A 1 94 ? 16.704 10.998 -4.846 1.00 89.56 94 ARG A C 1
ATOM 719 O O . ARG A 1 94 ? 17.282 11.909 -5.443 1.00 89.56 94 ARG A O 1
ATOM 726 N N . ILE A 1 95 ? 16.494 9.799 -5.386 1.00 87.56 95 ILE A N 1
ATOM 727 C CA . ILE A 1 95 ? 16.932 9.419 -6.738 1.00 87.56 95 ILE A CA 1
ATOM 728 C C . ILE A 1 95 ? 16.239 10.287 -7.7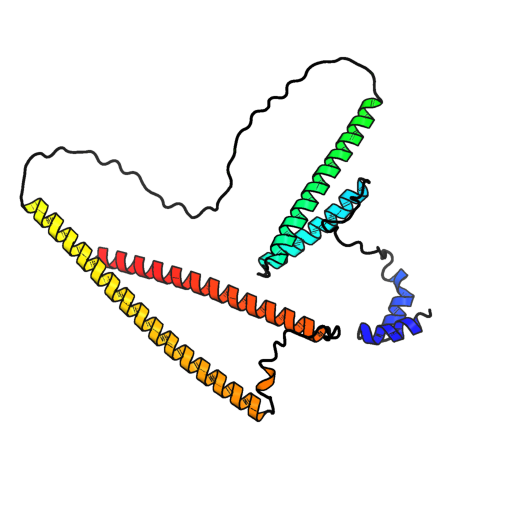95 1.00 87.56 95 ILE A C 1
ATOM 730 O O . ILE A 1 95 ? 16.917 10.862 -8.646 1.00 87.56 95 ILE A O 1
ATOM 734 N N . ILE A 1 96 ? 14.920 10.489 -7.701 1.00 89.81 96 ILE A N 1
ATOM 735 C CA . ILE A 1 96 ? 14.164 11.399 -8.584 1.00 89.81 96 ILE A CA 1
ATOM 736 C C . ILE A 1 96 ? 14.763 12.806 -8.555 1.00 89.81 96 ILE A C 1
ATOM 738 O O . ILE A 1 96 ? 14.958 13.435 -9.598 1.00 89.81 96 ILE A O 1
ATOM 742 N N . THR A 1 97 ? 15.099 13.300 -7.364 1.00 91.75 97 THR A N 1
ATOM 743 C CA . THR A 1 97 ? 15.718 14.618 -7.200 1.00 91.75 97 THR A CA 1
ATOM 744 C C . THR A 1 97 ? 17.095 14.680 -7.864 1.00 91.75 97 THR A C 1
ATOM 746 O O . THR A 1 97 ? 17.399 15.650 -8.565 1.00 91.75 97 THR A O 1
ATOM 749 N N . GLN A 1 98 ? 17.930 13.653 -7.685 1.00 87.25 98 GLN A N 1
ATOM 750 C CA . GLN A 1 98 ? 19.250 13.565 -8.315 1.00 87.25 98 GLN A CA 1
ATOM 751 C C . GLN A 1 98 ? 19.146 13.512 -9.847 1.00 87.25 98 GLN A C 1
ATOM 753 O O . GLN A 1 98 ? 19.833 14.282 -10.522 1.00 87.25 98 GLN A O 1
ATOM 758 N N . LEU A 1 99 ? 18.246 12.687 -10.393 1.00 85.88 99 LEU A N 1
ATOM 759 C CA . LEU A 1 99 ? 17.997 12.577 -11.834 1.00 85.88 99 LEU A CA 1
ATOM 760 C C . LEU A 1 99 ? 17.493 13.902 -12.423 1.00 85.88 99 LEU A C 1
ATOM 762 O O . LEU A 1 99 ? 18.050 14.380 -13.410 1.00 85.88 99 LEU A O 1
ATOM 766 N N . LYS A 1 100 ? 16.521 14.567 -11.777 1.00 89.62 100 LYS A N 1
ATOM 767 C CA . LYS A 1 100 ? 16.007 15.882 -12.214 1.00 89.62 100 LYS A CA 1
ATOM 768 C C . LYS A 1 100 ? 17.087 16.970 -12.209 1.00 89.62 100 LYS A C 1
ATOM 770 O O . LYS A 1 100 ? 17.106 17.812 -13.106 1.00 89.62 100 LYS A O 1
ATOM 775 N N . ARG A 1 101 ? 18.004 16.963 -11.232 1.00 86.31 101 ARG A N 1
ATOM 776 C CA . ARG A 1 101 ? 19.151 17.895 -11.195 1.00 86.31 101 ARG A CA 1
ATOM 777 C C . ARG A 1 101 ? 20.154 17.613 -12.312 1.00 86.31 101 ARG A C 1
ATOM 779 O O . ARG A 1 101 ? 20.621 18.554 -12.948 1.00 86.31 101 ARG A O 1
ATOM 786 N N . ARG A 1 102 ? 20.465 16.338 -12.567 1.00 82.00 102 ARG A N 1
ATOM 787 C CA . ARG A 1 102 ? 21.372 15.926 -13.650 1.00 82.00 102 ARG A CA 1
ATOM 788 C C . ARG A 1 102 ? 20.802 16.262 -15.027 1.00 82.00 102 ARG A C 1
ATOM 790 O O . ARG A 1 102 ? 21.536 16.817 -15.836 1.00 82.00 102 ARG A O 1
ATOM 797 N N . LEU A 1 103 ? 19.505 16.034 -15.248 1.00 84.19 103 LEU A N 1
ATOM 798 C CA . LEU A 1 103 ? 18.818 16.395 -16.491 1.00 84.19 103 LEU A CA 1
ATOM 799 C C . LEU A 1 103 ? 18.940 17.896 -16.786 1.00 84.19 103 LEU A C 1
ATOM 801 O O . LEU A 1 103 ? 19.427 18.273 -17.846 1.00 84.19 103 LEU A O 1
ATOM 805 N N . ARG A 1 104 ? 18.616 18.747 -15.802 1.00 84.12 104 ARG A N 1
ATOM 806 C CA . ARG A 1 104 ? 18.768 20.209 -15.927 1.00 84.12 104 ARG A CA 1
ATOM 807 C C . ARG A 1 104 ? 20.221 20.631 -16.156 1.00 84.12 104 ARG A C 1
ATOM 809 O O . ARG A 1 104 ? 20.474 21.614 -16.843 1.00 84.12 104 ARG A O 1
ATOM 816 N N . GLY A 1 105 ? 21.177 19.917 -15.559 1.00 82.75 105 GLY A N 1
ATOM 817 C CA . GLY A 1 105 ? 22.607 20.147 -15.769 1.00 82.75 105 GLY A CA 1
ATOM 818 C C . GLY A 1 105 ? 23.043 19.856 -17.205 1.00 82.75 105 GLY A C 1
ATOM 819 O O . GLY A 1 105 ? 23.741 20.674 -17.798 1.00 82.75 105 GLY A O 1
ATOM 820 N N . LEU A 1 106 ? 22.589 18.738 -17.781 1.00 79.56 106 LEU A N 1
ATOM 821 C CA . LEU A 1 106 ? 22.857 18.388 -19.179 1.00 79.56 106 LEU A CA 1
ATOM 822 C C . LEU A 1 106 ? 22.161 19.334 -20.161 1.00 79.56 106 LEU A C 1
ATOM 824 O O . LEU A 1 106 ? 22.758 19.696 -21.168 1.00 79.56 106 LEU A O 1
ATOM 828 N N . GLU A 1 107 ? 20.937 19.776 -19.866 1.00 81.12 107 GLU A N 1
ATOM 829 C CA . GLU A 1 107 ? 20.225 20.768 -20.685 1.00 81.12 107 GLU A CA 1
ATOM 830 C C . GLU A 1 107 ? 20.964 22.111 -20.713 1.00 81.12 107 GLU A C 1
ATOM 832 O O . GLU A 1 107 ? 21.210 22.655 -21.786 1.00 81.12 107 GLU A O 1
ATOM 837 N N . ARG A 1 108 ? 21.429 22.595 -19.555 1.00 80.50 108 ARG A N 1
ATOM 838 C CA . ARG A 1 108 ? 22.247 23.817 -19.470 1.00 80.50 108 ARG A CA 1
ATOM 839 C C . ARG A 1 108 ? 23.614 23.670 -20.135 1.00 80.50 108 ARG A C 1
ATOM 841 O O . ARG A 1 108 ? 24.107 24.630 -20.720 1.00 80.50 108 ARG A O 1
ATOM 848 N N . ALA A 1 109 ? 24.240 22.498 -20.032 1.00 75.19 109 ALA A N 1
ATOM 849 C CA . ALA A 1 109 ? 25.504 22.220 -20.709 1.00 75.19 109 ALA A CA 1
ATOM 850 C C . ALA A 1 109 ? 25.323 22.216 -22.235 1.00 75.19 109 ALA A C 1
ATOM 852 O O . ALA A 1 109 ? 26.119 22.833 -22.935 1.00 75.19 109 ALA A O 1
ATOM 853 N N . ALA A 1 110 ? 24.236 21.620 -22.735 1.00 69.25 110 ALA A N 1
ATOM 854 C CA . ALA A 1 110 ? 23.881 21.660 -24.150 1.00 69.25 110 ALA A CA 1
ATOM 855 C C . ALA A 1 110 ? 23.621 23.100 -24.638 1.00 69.25 110 ALA A C 1
ATOM 857 O O . ALA A 1 110 ? 24.176 23.502 -25.656 1.00 69.25 110 ALA A O 1
ATOM 858 N N . GLU A 1 111 ? 22.873 23.910 -23.879 1.00 65.94 111 GLU A N 1
ATOM 859 C CA . GLU A 1 111 ? 22.618 25.329 -24.192 1.00 65.94 111 GLU A CA 1
ATOM 860 C C . GLU A 1 111 ? 23.884 26.207 -24.151 1.00 65.94 111 GLU A C 1
ATOM 862 O O . GLU A 1 111 ? 23.996 27.179 -24.899 1.00 65.94 111 GLU A O 1
ATOM 867 N N . SER A 1 112 ? 24.837 25.885 -23.273 1.00 63.19 112 SER A N 1
ATOM 868 C CA . SER A 1 112 ? 26.146 26.546 -23.169 1.00 63.19 112 SER A CA 1
ATOM 869 C C . SER A 1 112 ? 27.037 26.229 -24.375 1.00 63.19 112 SER A C 1
ATOM 871 O O . SER A 1 112 ? 27.601 27.132 -24.991 1.00 63.19 112 SER A O 1
ATOM 873 N N . THR A 1 113 ? 27.100 24.956 -24.777 1.00 57.69 113 THR A N 1
ATOM 874 C CA . THR A 1 113 ? 27.841 24.527 -25.971 1.00 57.69 113 THR A CA 1
ATOM 875 C C . THR A 1 113 ? 27.254 25.126 -27.251 1.00 57.69 113 THR A C 1
ATOM 877 O O . THR A 1 113 ? 28.010 25.481 -28.152 1.00 57.69 113 THR A O 1
ATOM 880 N N . GLN A 1 114 ? 25.933 25.316 -27.316 1.00 54.34 114 GLN A N 1
ATOM 881 C CA . GLN A 1 114 ? 25.269 25.961 -28.453 1.00 54.34 114 GLN A CA 1
ATOM 882 C C . GLN A 1 114 ? 25.500 27.479 -28.502 1.00 54.34 114 GLN A C 1
ATOM 884 O O . GLN A 1 114 ? 25.646 28.030 -29.588 1.00 54.34 114 GLN A O 1
ATOM 889 N N . ARG A 1 115 ? 25.616 28.151 -27.347 1.00 51.81 115 ARG A N 1
ATOM 890 C CA . ARG A 1 115 ? 25.984 29.578 -27.275 1.00 51.81 115 ARG A CA 1
ATOM 891 C C . ARG A 1 115 ? 27.451 29.862 -27.599 1.00 51.81 115 ARG A C 1
ATOM 893 O O . ARG A 1 115 ? 27.765 30.974 -27.990 1.00 51.81 115 ARG A O 1
ATOM 900 N N . SER A 1 116 ? 28.341 28.879 -27.474 1.00 43.44 116 SER A N 1
ATOM 901 C CA . SER A 1 116 ? 29.770 29.059 -27.766 1.00 43.44 116 SER A CA 1
ATOM 902 C C . SER A 1 116 ? 30.126 28.997 -29.265 1.00 43.44 116 SER A C 1
ATOM 904 O O . SER A 1 116 ? 31.304 29.126 -29.596 1.00 43.44 116 SER A O 1
ATOM 906 N N . ILE A 1 117 ? 29.154 28.778 -30.162 1.00 51.81 117 ILE A N 1
ATOM 907 C CA . ILE A 1 117 ? 29.353 28.734 -31.627 1.00 51.81 117 ILE A CA 1
ATOM 908 C C . ILE A 1 117 ? 28.959 30.053 -32.326 1.00 51.81 117 ILE A C 1
ATOM 910 O O . ILE A 1 117 ? 29.341 30.255 -33.475 1.00 51.81 117 ILE A O 1
ATOM 914 N N . GLU A 1 118 ? 28.296 30.990 -31.641 1.00 38.09 118 GLU A N 1
ATOM 915 C CA . GLU A 1 118 ? 27.964 32.315 -32.188 1.00 38.09 118 GLU A CA 1
ATOM 916 C C . GLU A 1 118 ? 28.639 33.441 -31.372 1.00 38.09 118 GLU A C 1
ATOM 918 O O . GLU A 1 118 ? 28.059 33.986 -30.439 1.00 38.09 118 GLU A O 1
ATOM 923 N N . GLU A 1 119 ? 29.865 33.780 -31.797 1.00 39.38 119 GLU A N 1
ATOM 924 C CA . GLU A 1 119 ? 30.587 35.067 -31.655 1.00 39.38 119 GLU A CA 1
ATOM 925 C C . GLU A 1 119 ? 31.151 35.546 -30.279 1.00 39.38 119 GLU A C 1
ATOM 927 O O . GLU A 1 119 ? 30.679 35.148 -29.213 1.00 39.38 119 GLU A O 1
ATOM 932 N N . PRO A 1 120 ? 32.229 36.379 -30.293 1.00 40.88 120 PRO A N 1
ATOM 933 C CA . PRO A 1 120 ? 33.102 36.652 -29.146 1.00 40.88 120 PRO A CA 1
ATOM 934 C C . PRO A 1 120 ? 32.762 37.927 -28.338 1.00 40.88 120 PRO A C 1
ATOM 936 O O . PRO A 1 120 ? 32.286 38.920 -28.873 1.00 40.88 120 PRO A O 1
ATOM 939 N N . ASP A 1 121 ? 33.118 37.866 -27.049 1.00 37.06 121 ASP A N 1
ATOM 940 C CA . ASP A 1 121 ? 33.551 38.925 -26.108 1.00 37.06 121 ASP A CA 1
ATOM 941 C C . ASP A 1 121 ? 32.778 40.263 -25.982 1.00 37.06 121 ASP A C 1
ATOM 943 O O . ASP A 1 121 ? 32.856 41.144 -26.833 1.00 37.06 121 ASP A O 1
ATOM 947 N N . CYS A 1 122 ? 32.179 40.486 -24.803 1.00 25.67 122 CYS A N 1
ATOM 948 C CA . CYS A 1 122 ? 32.378 41.704 -23.999 1.00 25.67 122 CYS A CA 1
ATOM 949 C C . CYS A 1 122 ? 31.921 41.423 -22.552 1.00 25.67 122 CYS A C 1
ATOM 951 O O . CYS A 1 122 ? 30.885 40.792 -22.333 1.00 25.67 122 CYS A O 1
ATOM 953 N N . GLY A 1 123 ? 32.721 41.832 -21.566 1.00 34.19 123 GLY A N 1
ATOM 954 C CA . GLY A 1 123 ? 32.699 41.261 -20.217 1.00 34.19 123 GLY A CA 1
ATOM 955 C C . GLY A 1 123 ? 31.809 41.937 -19.159 1.00 34.19 123 GLY A C 1
ATOM 956 O O . GLY A 1 123 ? 31.120 42.914 -19.433 1.00 34.19 123 GLY A O 1
ATOM 957 N N . ARG A 1 124 ? 32.000 41.439 -17.913 1.00 36.41 124 ARG A N 1
ATOM 958 C CA . ARG A 1 124 ? 31.740 42.080 -16.593 1.00 36.41 124 ARG A CA 1
ATOM 959 C C . ARG A 1 124 ? 30.258 42.238 -16.173 1.00 36.41 124 ARG A C 1
ATOM 961 O O . ARG A 1 124 ? 29.432 42.616 -16.981 1.00 36.41 124 ARG A O 1
ATOM 968 N N . GLU A 1 125 ? 29.804 41.986 -14.938 1.00 32.59 125 GLU A N 1
ATOM 969 C CA . GLU A 1 125 ? 30.417 41.685 -13.631 1.00 32.59 125 GLU A CA 1
ATOM 970 C C . GLU A 1 125 ? 29.547 40.716 -12.805 1.00 32.59 125 GLU A C 1
ATOM 972 O O . GLU A 1 125 ? 28.366 40.496 -13.073 1.00 32.59 125 GLU A O 1
ATOM 977 N N . GLU A 1 126 ? 30.189 40.147 -11.788 1.00 42.81 126 GLU A N 1
ATOM 978 C CA . GLU A 1 126 ? 29.623 39.395 -10.678 1.00 42.81 126 GLU A CA 1
ATOM 979 C C . GLU A 1 126 ? 28.693 40.267 -9.820 1.00 42.81 126 GLU A C 1
ATOM 981 O O . GLU A 1 126 ? 29.073 41.366 -9.441 1.00 42.81 126 GLU A O 1
ATOM 986 N N . GLU A 1 127 ? 27.543 39.734 -9.400 1.00 33.31 127 GLU A N 1
ATOM 987 C CA . GLU A 1 127 ? 26.954 40.078 -8.099 1.00 33.31 127 GLU A CA 1
ATOM 988 C C . GLU A 1 127 ? 26.149 38.881 -7.561 1.00 33.31 127 GLU A C 1
ATOM 990 O O . GLU A 1 127 ? 24.978 38.648 -7.863 1.00 33.31 127 GLU A O 1
ATOM 995 N N . LEU A 1 128 ? 26.841 38.064 -6.765 1.00 38.88 128 LEU A N 1
ATOM 996 C CA . LEU A 1 128 ? 26.265 37.048 -5.891 1.00 38.88 128 LEU A CA 1
ATOM 997 C C . LEU A 1 128 ? 25.602 37.751 -4.702 1.00 38.88 128 LEU A C 1
ATOM 999 O O . LEU A 1 128 ? 26.266 38.076 -3.720 1.00 38.88 128 LEU A O 1
ATOM 1003 N N . ASN A 1 129 ? 24.285 37.948 -4.759 1.00 32.88 129 ASN A N 1
ATOM 1004 C CA . ASN A 1 129 ? 23.525 38.354 -3.581 1.00 32.88 129 ASN A CA 1
ATOM 1005 C C . ASN A 1 129 ? 23.112 37.107 -2.781 1.00 32.88 129 ASN A C 1
ATOM 1007 O O . ASN A 1 129 ? 22.102 36.454 -3.050 1.00 32.88 129 ASN A O 1
ATOM 1011 N N . LEU A 1 130 ? 23.965 36.740 -1.826 1.00 41.31 130 LEU A N 1
ATOM 1012 C CA . LEU A 1 130 ? 23.745 35.672 -0.859 1.00 41.31 130 LEU A CA 1
ATOM 1013 C C . LEU A 1 130 ? 22.947 36.228 0.334 1.00 41.31 130 LEU A C 1
ATOM 1015 O O . LEU A 1 130 ? 23.527 36.627 1.340 1.00 41.31 130 LEU A O 1
ATOM 1019 N N . SER A 1 131 ? 21.614 36.234 0.246 1.00 30.17 131 SER A N 1
ATOM 1020 C CA . SER A 1 131 ? 20.759 36.398 1.430 1.00 30.17 131 SER A CA 1
ATOM 1021 C C . SER A 1 131 ? 20.281 35.033 1.920 1.00 30.17 131 SER A C 1
ATOM 1023 O O . SER A 1 131 ? 19.362 34.429 1.367 1.00 30.17 131 SER A O 1
ATOM 1025 N N . LEU A 1 132 ? 20.935 34.542 2.976 1.00 44.22 132 LEU A N 1
ATOM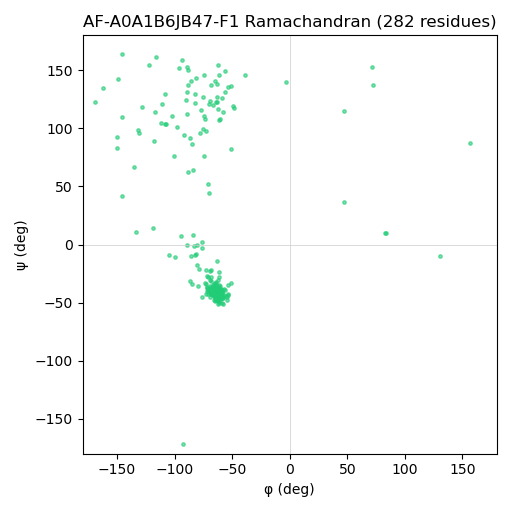 1026 C CA . LEU A 1 132 ? 20.405 33.495 3.844 1.00 44.22 132 LEU A CA 1
ATOM 1027 C C . LEU A 1 132 ? 19.120 34.017 4.500 1.00 44.22 132 LEU A C 1
ATOM 1029 O O . LEU A 1 132 ? 19.187 34.802 5.444 1.00 44.22 132 LEU A O 1
ATOM 1033 N N . GLN A 1 133 ? 17.964 33.516 4.071 1.00 33.22 133 GLN A N 1
ATOM 1034 C CA . GLN A 1 133 ? 16.770 33.534 4.906 1.00 33.22 133 GLN A CA 1
ATOM 1035 C C . GLN A 1 133 ? 16.490 32.108 5.373 1.00 33.22 133 GLN A C 1
ATOM 1037 O O . GLN A 1 133 ? 16.045 31.249 4.617 1.00 33.22 133 GLN A O 1
ATOM 1042 N N . HIS A 1 134 ? 16.827 31.863 6.641 1.00 40.44 134 HIS A N 1
ATOM 1043 C CA . HIS A 1 134 ? 16.336 30.728 7.410 1.00 40.44 134 HIS A CA 1
ATOM 1044 C C . HIS A 1 134 ? 14.811 30.658 7.269 1.00 40.44 134 HIS A C 1
ATOM 1046 O O . HIS A 1 134 ? 14.115 31.582 7.692 1.00 40.44 134 HIS A O 1
ATOM 1052 N N . GLN A 1 135 ? 14.294 29.556 6.727 1.00 28.45 135 GLN A N 1
ATOM 1053 C CA . GLN A 1 135 ? 12.896 29.187 6.906 1.00 28.45 135 GLN A CA 1
ATOM 1054 C C . GLN A 1 135 ? 12.787 27.715 7.308 1.00 28.45 135 GLN A C 1
ATOM 1056 O O . GLN A 1 135 ? 12.941 26.785 6.521 1.00 28.45 135 GLN A O 1
ATOM 1061 N N . SER A 1 136 ? 12.635 27.592 8.620 1.00 28.47 136 SER A N 1
ATOM 1062 C CA . SER A 1 136 ? 11.879 26.649 9.434 1.00 28.47 136 SER A CA 1
ATOM 1063 C C . SER A 1 136 ? 11.021 25.596 8.721 1.00 28.47 136 SER A C 1
ATOM 1065 O O . SER A 1 136 ? 10.279 25.881 7.785 1.00 28.47 136 SER A O 1
ATOM 1067 N N . GLN A 1 137 ? 11.072 24.393 9.295 1.00 29.39 137 GLN A N 1
ATOM 1068 C CA . GLN A 1 137 ? 10.177 23.247 9.110 1.00 29.39 137 GLN A CA 1
ATOM 1069 C C . GLN A 1 137 ? 8.683 23.611 8.974 1.00 29.39 137 GLN A C 1
ATOM 1071 O O . GLN A 1 137 ? 8.199 24.459 9.726 1.00 29.39 137 GLN A O 1
ATOM 1076 N N . PRO A 1 138 ? 7.903 22.863 8.171 1.00 28.97 138 PRO A N 1
ATOM 1077 C CA . PRO A 1 138 ? 6.466 22.735 8.362 1.00 28.97 138 PRO A CA 1
ATOM 1078 C C . PRO A 1 138 ? 6.167 21.558 9.305 1.00 28.97 138 PRO A C 1
ATOM 1080 O O . PRO A 1 138 ? 6.387 20.396 8.963 1.00 28.97 138 PRO A O 1
ATOM 1083 N N . GLN A 1 139 ? 5.658 21.880 10.494 1.00 31.05 139 GLN A N 1
ATOM 1084 C CA . GLN A 1 139 ? 4.918 20.963 11.361 1.00 31.05 139 GLN A CA 1
ATOM 1085 C C . GLN A 1 139 ? 3.396 21.091 11.106 1.00 31.05 139 GLN A C 1
ATOM 1087 O O . GLN A 1 139 ? 2.952 22.093 10.540 1.00 31.05 139 GLN A O 1
ATOM 1092 N N . PRO A 1 140 ? 2.610 20.063 11.478 1.00 30.47 140 PRO A N 1
ATOM 1093 C CA . PRO A 1 140 ? 1.233 19.845 11.036 1.00 30.47 140 PRO A CA 1
ATOM 1094 C C . PRO A 1 140 ? 0.215 20.792 11.685 1.00 30.47 140 PRO A C 1
ATOM 1096 O O . PRO A 1 140 ? 0.328 21.157 12.852 1.00 30.47 140 PRO A O 1
ATOM 1099 N N . GLN A 1 141 ? -0.812 21.149 10.910 1.00 27.55 141 GLN A N 1
ATOM 1100 C CA . GLN A 1 141 ? -1.957 21.948 11.342 1.00 27.55 141 GLN A CA 1
ATOM 1101 C C . GLN A 1 141 ? -3.007 21.075 12.047 1.00 27.55 141 GLN A C 1
ATOM 1103 O O . GLN A 1 141 ? -3.461 20.074 11.496 1.00 27.55 141 GLN A O 1
ATOM 1108 N N . SER A 1 142 ? -3.427 21.511 13.235 1.00 29.17 142 SER A N 1
ATOM 1109 C CA . SER A 1 142 ? -4.688 21.162 13.898 1.00 29.17 142 SER A CA 1
ATOM 1110 C C . SER A 1 142 ? -5.551 22.441 14.034 1.00 29.17 142 SER A C 1
ATOM 1112 O O . SER A 1 142 ? -5.038 23.547 13.826 1.00 29.17 142 SER A O 1
ATOM 1114 N N . PRO A 1 143 ? -6.874 22.324 14.256 1.00 33.16 143 PRO A N 1
ATOM 1115 C CA . PRO A 1 143 ? -7.852 23.308 13.799 1.00 33.16 143 PRO A CA 1
ATOM 1116 C C . PRO A 1 143 ? -7.990 24.546 14.695 1.00 33.16 143 PRO A C 1
ATOM 1118 O O . PRO A 1 143 ? -7.981 24.485 15.921 1.00 33.16 143 PRO A O 1
ATOM 1121 N N . THR A 1 144 ? -8.198 25.676 14.023 1.00 28.30 144 THR A N 1
ATOM 1122 C CA . THR A 1 144 ? -8.534 26.999 14.552 1.00 28.30 144 THR A CA 1
ATOM 1123 C C . THR A 1 144 ? -9.828 26.977 15.372 1.00 28.30 144 THR A C 1
ATOM 1125 O O . THR A 1 144 ? -10.914 26.808 14.820 1.00 28.30 144 THR A O 1
ATOM 1128 N N . GLN A 1 145 ? -9.729 27.228 16.679 1.00 30.50 145 GLN A N 1
ATOM 1129 C CA . GLN A 1 145 ? -10.846 27.729 17.481 1.00 30.50 145 GLN A CA 1
ATOM 1130 C C . GLN A 1 145 ? -10.825 29.261 17.473 1.00 30.50 145 GLN A C 1
ATOM 1132 O O . GLN A 1 145 ? -9.827 29.896 17.807 1.00 30.50 145 GLN A O 1
ATOM 1137 N N . LEU A 1 146 ? -11.952 29.834 17.056 1.00 32.94 146 LEU A N 1
ATOM 1138 C CA . LEU A 1 146 ? -12.270 31.256 17.095 1.00 32.94 146 LEU A CA 1
ATOM 1139 C C . LEU A 1 146 ? -12.300 31.750 18.550 1.00 32.94 146 LEU A C 1
ATOM 1141 O O . LEU A 1 146 ? -13.168 31.340 19.318 1.00 32.94 146 LEU A O 1
ATOM 1145 N N . VAL A 1 147 ? -11.406 32.673 18.905 1.00 28.75 147 VAL A N 1
ATOM 1146 C CA . VAL A 1 147 ? -11.581 33.550 20.069 1.00 28.75 147 VAL A CA 1
ATOM 1147 C C . VAL A 1 147 ? -12.021 34.908 19.541 1.00 28.75 147 VAL A C 1
ATOM 1149 O O . VAL A 1 147 ? -11.266 35.606 18.869 1.00 28.75 147 VAL A O 1
ATOM 1152 N N . VAL A 1 148 ? -13.279 35.246 19.814 1.00 31.39 148 VAL A N 1
ATOM 1153 C CA . VAL A 1 148 ? -13.829 36.588 19.632 1.00 31.39 148 VAL A CA 1
ATOM 1154 C C . VAL A 1 148 ? -13.337 37.438 20.798 1.00 31.39 148 VAL A C 1
ATOM 1156 O O . VAL A 1 148 ? -13.660 37.177 21.955 1.00 31.39 148 VAL A O 1
ATOM 1159 N N . GLU A 1 149 ? -12.536 38.442 20.474 1.00 29.53 149 GLU A N 1
ATOM 1160 C CA . GLU A 1 149 ? -12.090 39.492 21.379 1.00 29.53 149 GLU A CA 1
ATOM 1161 C C . GLU A 1 149 ? -13.265 40.448 21.636 1.00 29.53 149 GLU A C 1
ATOM 1163 O O . GLU A 1 149 ? -13.695 41.184 20.749 1.00 29.53 149 GLU A O 1
ATOM 1168 N N . ALA A 1 150 ? -13.827 40.405 22.845 1.00 30.97 150 ALA A N 1
ATOM 1169 C CA . ALA A 1 150 ? -14.784 41.396 23.317 1.00 30.97 150 ALA A CA 1
ATOM 1170 C C . ALA A 1 150 ? -14.106 42.270 24.374 1.00 30.97 150 ALA A C 1
ATOM 1172 O O . ALA A 1 150 ? -13.899 41.866 25.518 1.00 30.97 150 ALA A O 1
ATOM 1173 N N . VAL A 1 151 ? -13.759 43.482 23.943 1.00 37.72 151 VAL A N 1
ATOM 1174 C CA . VAL A 1 151 ? -13.466 44.643 24.784 1.00 37.72 151 VAL A CA 1
ATOM 1175 C C . VAL A 1 151 ? -14.581 44.802 25.819 1.00 37.72 151 VAL A C 1
ATOM 1177 O O . VAL A 1 151 ? -15.727 45.053 25.455 1.00 37.72 151 VAL A O 1
ATOM 1180 N N . VAL A 1 152 ? -14.246 44.694 27.105 1.00 35.03 152 VAL A N 1
ATOM 1181 C CA . VAL A 1 152 ? -15.079 45.226 28.188 1.00 35.03 152 VAL A CA 1
ATOM 1182 C C . VAL A 1 152 ? -14.207 46.090 29.082 1.00 35.03 152 VAL A C 1
ATOM 1184 O O . VAL A 1 152 ? -13.207 45.656 29.655 1.00 35.03 152 VAL A O 1
ATOM 1187 N N . GLU A 1 153 ? -14.600 47.357 29.114 1.00 35.16 153 GLU A N 1
ATOM 1188 C CA . GLU A 1 153 ? -14.023 48.444 29.877 1.00 35.16 153 GLU A CA 1
ATOM 1189 C C . GLU A 1 153 ? -13.970 48.144 31.376 1.00 35.16 153 GLU A C 1
ATOM 1191 O O . GLU A 1 153 ? -14.816 47.472 31.962 1.00 35.16 153 GLU A O 1
ATOM 1196 N N . LYS A 1 154 ? -12.952 48.724 31.999 1.00 38.09 154 LYS A N 1
ATOM 1197 C CA . LYS A 1 154 ? -12.720 48.764 33.438 1.00 38.09 154 LYS A CA 1
ATOM 1198 C C . LYS A 1 154 ? -13.685 49.781 34.071 1.00 38.09 154 LYS A C 1
ATOM 1200 O O . LYS A 1 154 ? -13.592 50.954 33.707 1.00 38.09 154 LYS A O 1
ATOM 1205 N N . PRO A 1 155 ? -14.471 49.433 35.106 1.00 39.91 155 PRO A N 1
ATOM 1206 C CA . PRO A 1 155 ? -14.848 50.407 36.110 1.00 39.91 155 PRO A CA 1
ATOM 1207 C C . PRO A 1 155 ? -14.118 50.116 37.420 1.00 39.91 155 PRO A C 1
ATOM 1209 O O . PRO A 1 155 ? -14.075 49.006 37.946 1.00 39.91 155 PRO A O 1
ATOM 1212 N N . ASN A 1 156 ? -13.507 51.178 37.919 1.00 38.59 156 ASN A N 1
ATOM 1213 C CA . ASN A 1 156 ? -12.913 51.298 39.234 1.00 38.59 156 ASN A CA 1
ATOM 1214 C C . ASN A 1 156 ? -14.026 51.243 40.297 1.00 38.59 156 ASN A C 1
ATOM 1216 O O . ASN A 1 156 ? -14.907 52.099 40.285 1.00 38.59 156 ASN A O 1
ATOM 1220 N N . LEU A 1 157 ? -13.985 50.274 41.214 1.00 35.72 157 LEU A N 1
ATOM 1221 C CA . LEU A 1 157 ? -14.842 50.234 42.403 1.00 35.72 157 LEU A CA 1
ATOM 1222 C C . LEU A 1 157 ? -13.981 49.975 43.641 1.00 35.72 157 LEU A C 1
ATOM 1224 O O . LEU A 1 157 ? -13.662 48.841 43.989 1.00 35.72 157 LEU A O 1
ATOM 1228 N N . ALA A 1 158 ? -13.620 51.066 44.312 1.00 47.06 158 ALA A N 1
ATOM 1229 C CA . ALA A 1 158 ? -13.193 51.061 45.699 1.00 47.06 158 ALA A CA 1
ATOM 1230 C C . ALA A 1 158 ? -14.427 51.297 46.589 1.00 47.06 158 ALA A C 1
ATOM 1232 O O . ALA A 1 158 ? -14.812 52.443 46.804 1.00 47.06 158 ALA A O 1
ATOM 1233 N N . ALA A 1 159 ? -15.052 50.214 47.067 1.00 38.16 159 ALA A N 1
ATOM 1234 C CA . ALA A 1 159 ? -15.888 50.158 48.277 1.00 38.16 159 ALA A CA 1
ATOM 1235 C C . ALA A 1 159 ? -16.207 48.684 48.625 1.00 38.16 159 ALA A C 1
ATOM 1237 O O . ALA A 1 159 ? -16.742 47.951 47.799 1.00 38.16 159 ALA A O 1
ATOM 1238 N N . CYS A 1 160 ? -15.841 48.251 49.836 1.00 45.06 160 CYS A N 1
ATOM 1239 C CA . CYS A 1 160 ? -15.987 46.892 50.379 1.00 45.06 160 CYS A CA 1
ATOM 1240 C C . CYS A 1 160 ? -17.439 46.387 50.491 1.00 45.06 160 CYS A C 1
ATOM 1242 O O . CYS A 1 160 ? -18.296 47.124 50.972 1.00 45.06 160 CYS A O 1
ATOM 1244 N N . SER A 1 161 ? -17.667 45.081 50.282 1.00 45.19 161 SER A N 1
ATOM 1245 C CA . SER A 1 161 ? -18.666 44.326 51.061 1.00 45.19 161 SER A CA 1
ATOM 1246 C C . SER A 1 161 ? -18.269 42.849 51.219 1.00 45.19 161 SER A C 1
ATOM 1248 O O . SER A 1 161 ? -17.699 42.239 50.314 1.00 45.19 161 SER A O 1
ATOM 1250 N N . ALA A 1 162 ? -18.541 42.282 52.398 1.00 51.78 162 ALA A N 1
ATOM 1251 C CA . ALA A 1 162 ? -18.281 40.879 52.731 1.00 51.78 162 ALA A CA 1
ATOM 1252 C C . ALA A 1 162 ? -19.066 39.889 51.837 1.00 51.78 162 ALA A C 1
ATOM 1254 O O . ALA A 1 162 ? -18.590 38.782 51.598 1.00 51.78 162 ALA A O 1
ATOM 1255 N N . ASP A 1 163 ? -20.188 40.324 51.252 1.00 50.66 163 ASP A N 1
ATOM 1256 C CA . ASP A 1 163 ? -21.030 39.523 50.349 1.00 50.66 163 ASP A CA 1
ATOM 1257 C C . ASP A 1 163 ? -20.307 39.087 49.064 1.00 50.66 163 ASP A C 1
ATOM 1259 O O . ASP A 1 163 ? -20.563 38.012 48.528 1.00 50.66 163 ASP A O 1
ATOM 1263 N N . SER A 1 164 ? -19.358 39.886 48.566 1.00 52.16 164 SER A N 1
ATOM 1264 C CA . SER A 1 164 ? -18.645 39.578 47.316 1.00 52.16 164 SER A CA 1
ATOM 1265 C C . SER A 1 164 ? -17.667 38.399 47.471 1.00 52.16 164 SER A C 1
ATOM 1267 O O . SER A 1 164 ? -17.413 37.650 46.527 1.00 52.16 164 SER A O 1
ATOM 1269 N N . LEU A 1 165 ? -17.153 38.185 48.688 1.00 56.59 165 LEU A N 1
ATOM 1270 C CA . LEU A 1 165 ? -16.286 37.050 49.024 1.00 56.59 165 LEU A CA 1
ATOM 1271 C C . LEU A 1 165 ? -17.093 35.767 49.258 1.00 56.59 165 LEU A C 1
ATOM 1273 O O . LEU A 1 165 ? -16.639 34.692 48.866 1.00 56.59 165 LEU A O 1
ATOM 1277 N N . GLU A 1 166 ? -18.292 35.868 49.840 1.00 55.72 166 GLU A N 1
ATOM 1278 C CA . GLU A 1 166 ? -19.198 34.724 50.010 1.00 55.72 166 GLU A CA 1
ATOM 1279 C C . GLU A 1 166 ? -19.741 34.215 48.671 1.00 55.72 166 GLU A C 1
ATOM 1281 O O . GLU A 1 166 ? -19.771 33.004 48.454 1.00 55.72 166 GLU A O 1
ATOM 1286 N N . ILE A 1 167 ? -20.068 35.110 47.731 1.00 57.16 167 ILE A N 1
ATOM 1287 C CA . ILE A 1 167 ? -20.495 34.730 46.374 1.00 57.16 167 ILE A CA 1
ATOM 1288 C C . ILE A 1 167 ? -19.354 34.028 45.618 1.00 57.16 167 ILE A C 1
ATOM 1290 O O . ILE A 1 167 ? -19.570 32.963 45.044 1.00 57.16 167 ILE A O 1
ATOM 1294 N N . GLN A 1 168 ? -18.120 34.543 45.688 1.00 58.50 168 GLN A N 1
ATOM 1295 C CA . GLN A 1 168 ? -16.955 33.886 45.072 1.00 58.50 168 GLN A CA 1
ATOM 1296 C C . GLN A 1 168 ? -16.604 32.540 45.728 1.00 58.50 168 GLN A C 1
ATOM 1298 O O . GLN A 1 168 ? -16.145 31.617 45.050 1.00 58.50 168 GLN A O 1
ATOM 1303 N N . ALA A 1 169 ? -16.800 32.401 47.042 1.00 65.69 169 ALA A N 1
ATOM 1304 C CA . ALA A 1 169 ? -16.602 31.137 47.748 1.00 65.69 169 ALA A CA 1
ATOM 1305 C C . ALA A 1 169 ? -17.691 30.109 47.396 1.00 65.69 169 ALA A C 1
ATOM 1307 O O . ALA A 1 169 ? -17.382 28.933 47.187 1.00 65.69 169 ALA A O 1
ATOM 1308 N N . ALA A 1 170 ? -18.944 30.551 47.266 1.00 63.84 170 ALA A N 1
ATOM 1309 C CA . ALA A 1 170 ? -20.060 29.724 46.817 1.00 63.84 170 ALA A CA 1
ATOM 1310 C C . ALA A 1 170 ? -19.879 29.262 45.362 1.00 63.84 170 ALA A C 1
ATOM 1312 O O . ALA A 1 170 ? -20.114 28.093 45.062 1.00 63.84 170 ALA A O 1
ATOM 1313 N N . GLU A 1 171 ? -19.380 30.132 44.482 1.00 64.75 171 GLU A N 1
ATOM 1314 C CA . GLU A 1 171 ? -19.103 29.816 43.078 1.00 64.75 171 GLU A CA 1
ATOM 1315 C C . GLU A 1 171 ? -17.952 28.807 42.933 1.00 64.75 171 GLU A C 1
ATOM 1317 O O . GLU A 1 171 ? -18.080 27.812 42.220 1.00 64.75 171 GLU A O 1
ATOM 1322 N N . LYS A 1 172 ? -16.867 28.973 43.702 1.00 68.81 172 LYS A N 1
ATOM 1323 C CA . LYS A 1 172 ? -15.784 27.975 43.782 1.00 68.81 172 LYS A CA 1
ATOM 1324 C C . LYS A 1 172 ? -16.263 26.639 44.349 1.00 68.81 172 LYS A C 1
ATOM 1326 O O . LYS A 1 172 ? -15.872 25.589 43.845 1.00 68.81 172 LYS A O 1
ATOM 1331 N N . SER A 1 173 ? -17.121 26.661 45.369 1.00 71.06 173 SER A N 1
ATOM 1332 C CA . SER A 1 173 ? -17.711 25.445 45.945 1.00 71.06 173 SER A CA 1
ATOM 1333 C C . SER A 1 173 ? -18.633 24.730 44.954 1.00 71.06 173 SER A C 1
ATOM 1335 O O . SER A 1 173 ? -18.621 23.501 44.879 1.00 71.06 173 SER A O 1
ATOM 1337 N N . TRP A 1 174 ? -19.407 25.481 44.170 1.00 70.62 174 TRP A N 1
ATOM 1338 C CA . TRP A 1 174 ? -20.270 24.938 43.126 1.00 70.62 174 TRP A CA 1
ATOM 1339 C C . TRP A 1 174 ? -19.463 24.335 41.972 1.00 70.62 174 TRP A C 1
ATOM 1341 O O . TRP A 1 174 ? -19.777 23.233 41.529 1.00 70.62 174 TRP A O 1
ATOM 1351 N N . LEU A 1 175 ? -18.386 24.998 41.539 1.00 71.38 175 LEU A N 1
ATOM 1352 C CA . LEU A 1 175 ? -17.469 24.466 40.527 1.00 71.38 175 LEU A CA 1
ATOM 1353 C C . LEU A 1 175 ? -16.784 23.177 40.996 1.00 71.38 175 LEU A C 1
ATOM 1355 O O . LEU A 1 175 ? -16.759 22.209 40.243 1.00 71.38 175 LEU A O 1
ATOM 1359 N N . ALA A 1 176 ? -16.324 23.127 42.249 1.00 75.56 176 ALA A N 1
ATOM 1360 C CA . ALA A 1 176 ? -15.731 21.920 42.826 1.00 75.56 176 ALA A CA 1
ATOM 1361 C C . ALA A 1 176 ? -16.741 20.761 42.908 1.00 75.56 176 ALA A C 1
ATOM 1363 O O . ALA A 1 176 ? -16.431 19.643 42.513 1.00 75.56 176 ALA A O 1
ATOM 1364 N N . LYS A 1 177 ? -17.982 21.029 43.340 1.00 78.44 177 LYS A N 1
ATOM 1365 C CA . LYS A 1 177 ? -19.058 20.021 43.343 1.00 78.44 177 LYS A CA 1
ATOM 1366 C C . LYS A 1 177 ? -19.431 19.557 41.936 1.00 78.44 177 LYS A C 1
ATOM 1368 O O . LYS A 1 177 ? -19.765 18.394 41.748 1.00 78.44 177 LYS A O 1
ATOM 1373 N N . LYS A 1 178 ? -19.392 20.453 40.947 1.00 76.75 178 LYS A N 1
ATOM 1374 C CA . LYS A 1 178 ? -19.646 20.129 39.538 1.00 76.75 178 LYS A CA 1
ATOM 1375 C C . LYS A 1 178 ? -18.546 19.236 38.961 1.00 76.75 178 LYS A C 1
ATOM 1377 O O . LYS A 1 178 ? -18.859 18.297 38.235 1.00 76.75 178 LYS A O 1
ATOM 1382 N N . GLU A 1 179 ? -17.289 19.522 39.284 1.00 80.88 179 GLU A N 1
ATOM 1383 C CA . GLU A 1 179 ? -16.133 18.707 38.902 1.00 80.88 179 GLU A CA 1
ATOM 1384 C C . GLU A 1 179 ? -16.179 17.324 39.566 1.00 80.88 179 GLU A C 1
ATOM 1386 O O . GLU A 1 179 ? -16.019 16.311 38.890 1.00 80.88 179 GLU A O 1
ATOM 1391 N N . GLU A 1 180 ? -16.519 17.265 40.855 1.00 80.00 180 GLU A N 1
ATOM 1392 C CA . GLU A 1 180 ? -16.735 16.010 41.580 1.00 80.00 180 GLU A CA 1
ATOM 1393 C C . GLU A 1 180 ? -17.848 15.173 40.932 1.00 80.00 180 GLU A C 1
ATOM 1395 O O . GLU A 1 180 ? -17.654 13.990 40.652 1.00 80.00 180 GLU A O 1
ATOM 1400 N N . LEU A 1 181 ? -18.985 15.790 40.592 1.00 83.81 181 LEU A N 1
ATOM 1401 C CA . LEU A 1 181 ? -20.073 15.101 39.896 1.00 83.81 181 LEU A CA 1
ATOM 1402 C C . LEU A 1 181 ? -19.638 14.589 38.510 1.00 83.81 181 LEU A C 1
ATOM 1404 O O . LEU A 1 181 ? -19.978 13.468 38.131 1.00 83.81 181 LEU A O 1
ATOM 1408 N N . ALA A 1 182 ? -18.867 15.380 37.759 1.00 80.75 182 ALA A N 1
ATOM 1409 C CA . ALA A 1 182 ? -18.348 14.974 36.454 1.00 80.75 182 ALA A CA 1
ATOM 1410 C C . ALA A 1 182 ? -17.442 13.738 36.566 1.00 80.75 182 ALA A C 1
ATOM 1412 O O . ALA A 1 182 ? -17.629 12.778 35.816 1.00 80.75 182 ALA A O 1
ATOM 1413 N N . LEU A 1 183 ? -16.550 13.717 37.560 1.00 87.62 183 LEU A N 1
ATOM 1414 C CA . LEU A 1 183 ? -15.694 12.566 37.856 1.00 87.62 183 LEU A CA 1
ATOM 1415 C C . LEU A 1 183 ? -16.513 11.327 38.247 1.00 87.62 183 LEU A C 1
ATOM 1417 O O . LEU A 1 183 ? -16.199 10.214 37.818 1.00 87.62 183 LEU A O 1
ATOM 1421 N N . THR A 1 184 ? -17.596 11.484 39.016 1.00 84.62 184 THR A N 1
ATOM 1422 C CA . THR A 1 184 ? -18.459 10.337 39.360 1.00 84.62 184 THR A CA 1
ATOM 1423 C C . THR A 1 184 ? -19.144 9.730 38.136 1.00 84.62 184 THR A C 1
ATOM 1425 O O . THR A 1 184 ? -19.191 8.510 38.005 1.00 84.62 184 THR A O 1
ATOM 1428 N N . PHE A 1 185 ? -19.602 10.549 37.188 1.00 86.06 185 PHE A N 1
ATOM 1429 C CA . PHE A 1 185 ? -20.203 10.030 35.958 1.00 86.06 185 PHE A CA 1
ATOM 1430 C C . PHE A 1 185 ? -19.176 9.397 35.023 1.00 86.06 185 PHE A C 1
ATOM 1432 O O . PHE A 1 185 ? -19.465 8.377 34.401 1.00 86.06 185 PHE A O 1
ATOM 1439 N N . GLU A 1 186 ? -17.979 9.972 34.923 1.00 89.00 186 GLU A N 1
ATOM 1440 C CA . GLU A 1 186 ? -16.902 9.386 34.127 1.00 89.00 186 GLU A CA 1
ATOM 1441 C C . GLU A 1 186 ? -16.500 8.014 34.675 1.00 89.00 186 GLU A C 1
ATOM 1443 O O . GLU A 1 186 ? -16.404 7.042 33.926 1.00 89.00 186 GLU A O 1
ATOM 1448 N N . THR A 1 187 ? -16.344 7.903 35.995 1.00 88.25 187 THR A N 1
ATOM 1449 C CA . THR A 1 187 ? -16.034 6.620 36.638 1.00 88.25 187 THR A CA 1
ATOM 1450 C C . THR A 1 187 ? -17.163 5.603 36.468 1.00 88.25 187 THR A C 1
ATOM 1452 O O . THR A 1 187 ? -16.881 4.440 36.177 1.00 88.25 187 THR A O 1
ATOM 1455 N N . GLU A 1 188 ? -18.432 6.010 36.559 1.00 91.25 188 GLU A N 1
ATOM 1456 C CA . GLU A 1 188 ? -19.576 5.136 36.276 1.00 91.25 188 GLU A CA 1
ATOM 1457 C C . GLU A 1 188 ? -19.533 4.591 34.837 1.00 91.25 188 GLU A C 1
ATOM 1459 O O . GLU A 1 188 ? -19.573 3.373 34.636 1.00 91.25 188 GLU A O 1
ATOM 1464 N N . GLU A 1 189 ? -19.360 5.458 33.838 1.00 89.00 189 GLU A N 1
ATOM 1465 C CA . GLU A 1 189 ? -19.300 5.052 32.429 1.00 89.00 189 GLU A CA 1
ATOM 1466 C C . GLU A 1 189 ? -18.090 4.154 32.140 1.00 89.00 189 GLU A C 1
ATOM 1468 O O . GLU A 1 189 ? -18.227 3.132 31.460 1.00 89.00 189 GLU A O 1
ATOM 1473 N N . LEU A 1 190 ? -16.923 4.467 32.713 1.00 90.06 190 LEU A N 1
ATOM 1474 C CA . LEU A 1 190 ? -15.732 3.621 32.613 1.00 90.06 190 LEU A CA 1
ATOM 1475 C C . LEU A 1 190 ? -15.973 2.239 33.228 1.00 90.06 190 LEU A C 1
ATOM 1477 O O . LEU A 1 190 ? -15.572 1.230 32.645 1.00 90.06 190 LEU A O 1
ATOM 1481 N N . THR A 1 191 ? -16.675 2.155 34.362 1.00 92.50 191 THR A N 1
ATOM 1482 C CA . THR A 1 191 ? -17.014 0.855 34.961 1.00 92.50 191 THR A CA 1
ATOM 1483 C C . THR A 1 191 ? -18.021 0.073 34.119 1.00 92.50 191 THR A C 1
ATOM 1485 O O . THR A 1 191 ? -17.898 -1.148 34.003 1.00 92.50 191 THR A O 1
ATOM 1488 N N . ASN A 1 192 ? -18.988 0.741 33.487 1.00 90.62 192 ASN A N 1
ATOM 1489 C CA . ASN A 1 192 ? -19.950 0.103 32.587 1.00 90.62 192 ASN A CA 1
ATOM 1490 C C . ASN A 1 192 ? -19.274 -0.416 31.312 1.00 90.62 192 ASN A C 1
ATOM 1492 O O . ASN A 1 192 ? -19.543 -1.542 30.877 1.00 90.62 192 ASN A O 1
ATOM 1496 N N . LEU A 1 193 ? -18.344 0.358 30.752 1.00 93.62 193 LEU A N 1
ATOM 1497 C CA . LEU A 1 193 ? -17.532 -0.070 29.620 1.00 93.62 193 LEU A CA 1
ATOM 1498 C C . LEU A 1 193 ? -16.640 -1.257 29.997 1.00 93.62 193 LEU A C 1
ATOM 1500 O O . LEU A 1 193 ? -16.613 -2.247 29.269 1.00 93.62 193 LEU A O 1
ATOM 1504 N N . ALA A 1 194 ? -15.980 -1.204 31.157 1.00 93.50 194 ALA A N 1
ATOM 1505 C CA . ALA A 1 194 ? -15.155 -2.301 31.655 1.00 93.50 194 ALA A CA 1
ATOM 1506 C C . ALA A 1 194 ? -15.962 -3.601 31.807 1.00 93.50 194 ALA A C 1
ATOM 1508 O O . ALA A 1 194 ? -15.534 -4.646 31.319 1.00 93.50 194 ALA A O 1
ATOM 1509 N N . LYS A 1 195 ? -17.165 -3.534 32.396 1.00 94.12 195 LYS A N 1
ATOM 1510 C CA . LYS A 1 195 ? -18.079 -4.687 32.503 1.00 94.12 195 LYS A CA 1
ATOM 1511 C C . LYS A 1 195 ? -18.470 -5.234 31.130 1.00 94.12 195 LYS A C 1
ATOM 1513 O O . LYS A 1 195 ? -18.440 -6.442 30.920 1.00 94.12 195 LYS A O 1
ATOM 1518 N N . THR A 1 196 ? -18.804 -4.352 30.188 1.00 93.38 196 THR A N 1
ATOM 1519 C CA . THR A 1 196 ? -19.194 -4.746 28.825 1.00 93.38 196 THR A CA 1
ATOM 1520 C C . THR A 1 196 ? -18.048 -5.450 28.102 1.00 93.38 196 THR A C 1
ATOM 1522 O O . THR A 1 196 ? -18.241 -6.521 27.530 1.00 93.38 196 THR A O 1
ATOM 1525 N N . LEU A 1 197 ? -16.838 -4.888 28.168 1.00 93.50 197 LEU A N 1
ATOM 1526 C CA . LEU A 1 197 ? -15.643 -5.490 27.579 1.00 93.50 197 LEU A CA 1
ATOM 1527 C C . LEU A 1 197 ? -15.319 -6.839 28.219 1.00 93.50 197 LEU A C 1
ATOM 1529 O O . LEU A 1 197 ? -14.956 -7.774 27.513 1.00 93.50 197 LEU A O 1
ATOM 1533 N N . GLN A 1 198 ? -15.497 -6.967 29.533 1.00 96.50 198 GLN A N 1
ATOM 1534 C CA . GLN A 1 198 ? -15.271 -8.226 30.227 1.00 96.50 198 GLN A CA 1
ATOM 1535 C C . GLN A 1 198 ? -16.224 -9.329 29.747 1.00 96.50 198 GLN A C 1
ATOM 1537 O O . GLN A 1 198 ? -15.764 -10.427 29.438 1.00 96.50 198 GLN A O 1
ATOM 1542 N N . VAL A 1 199 ? -17.512 -9.015 29.573 1.00 95.56 199 VAL A N 1
ATOM 1543 C CA . VAL A 1 199 ? -18.494 -9.951 28.997 1.00 95.56 199 VAL A CA 1
ATOM 1544 C C . VAL A 1 199 ? -18.119 -10.343 27.563 1.00 95.56 199 VAL A C 1
ATOM 1546 O O . VAL A 1 199 ? -18.182 -11.520 27.212 1.00 95.56 199 VAL A O 1
ATOM 1549 N N . LEU A 1 200 ? -17.682 -9.389 26.733 1.00 93.94 200 LEU A N 1
ATOM 1550 C CA . LEU A 1 200 ? -17.253 -9.681 25.360 1.00 93.94 200 LEU A CA 1
ATOM 1551 C C . LEU A 1 200 ? -16.013 -10.582 25.319 1.00 93.94 200 LEU A C 1
ATOM 1553 O O . LEU A 1 200 ? -15.982 -11.531 24.539 1.00 93.94 200 LEU A O 1
ATOM 1557 N N . VAL A 1 201 ? -15.028 -10.337 26.187 1.00 95.44 201 VAL A N 1
ATOM 1558 C CA . VAL A 1 201 ? -13.824 -11.176 26.306 1.00 95.44 201 VAL A CA 1
ATOM 1559 C C . VAL A 1 201 ? -14.178 -12.590 26.763 1.00 95.44 201 VAL A C 1
ATOM 1561 O O . VAL A 1 201 ? -13.605 -13.559 26.266 1.00 95.44 201 VAL A O 1
ATOM 1564 N N . GLU A 1 202 ? -15.102 -12.737 27.710 1.00 94.94 202 GLU A N 1
ATOM 1565 C CA . GLU A 1 202 ? -15.580 -14.049 28.158 1.00 94.94 202 GLU A CA 1
ATOM 1566 C C . GLU A 1 202 ? -16.303 -14.798 27.031 1.00 94.94 202 GLU A C 1
ATOM 1568 O O . GLU A 1 202 ? -16.042 -15.986 26.822 1.00 94.94 202 GLU A O 1
ATOM 1573 N N . ASN A 1 203 ? -17.128 -14.096 26.252 1.00 94.62 203 ASN A N 1
ATOM 1574 C CA . ASN A 1 203 ? -17.808 -14.664 25.092 1.00 94.62 203 ASN A CA 1
ATOM 1575 C C . ASN A 1 203 ? -16.825 -15.089 23.986 1.00 94.62 203 ASN A C 1
ATOM 1577 O O . ASN A 1 203 ? -16.904 -16.214 23.499 1.00 94.62 203 ASN A O 1
ATOM 1581 N N . GLU A 1 204 ? -15.851 -14.243 23.637 1.00 94.69 204 GLU A N 1
ATOM 1582 C CA . GLU A 1 204 ? -14.820 -14.570 22.641 1.00 94.69 204 GLU A CA 1
ATOM 1583 C C . GLU A 1 204 ? -13.954 -15.752 23.103 1.00 94.69 204 GLU A C 1
ATOM 1585 O O . GLU A 1 204 ? -13.667 -16.667 22.331 1.00 94.69 204 GLU A O 1
ATOM 1590 N N . LYS A 1 205 ? -13.589 -15.809 24.393 1.00 93.75 205 LYS A N 1
ATOM 1591 C CA . LYS A 1 205 ? -12.888 -16.971 24.967 1.00 93.75 205 LYS A CA 1
ATOM 1592 C C . LYS A 1 205 ? -13.710 -18.255 24.851 1.00 93.75 205 LYS A C 1
ATOM 1594 O O . LYS A 1 205 ? -13.131 -19.308 24.570 1.00 93.75 205 LYS A O 1
ATOM 1599 N N . ALA A 1 206 ? -15.025 -18.186 25.061 1.00 94.00 206 ALA A N 1
ATOM 1600 C CA . ALA A 1 206 ? -15.921 -19.330 24.899 1.00 94.00 206 ALA A CA 1
ATOM 1601 C C . ALA A 1 206 ? -16.012 -19.779 23.431 1.00 94.00 206 ALA A C 1
ATOM 1603 O O . ALA A 1 206 ? -15.917 -20.974 23.146 1.00 94.00 206 ALA A O 1
ATOM 1604 N N . GLU A 1 207 ? -16.104 -18.835 22.494 1.00 95.19 207 GLU A N 1
ATOM 1605 C CA . GLU A 1 207 ? -16.110 -19.115 21.056 1.00 95.19 207 GLU A CA 1
ATOM 1606 C C . GLU A 1 207 ? -14.788 -19.742 20.592 1.00 95.19 207 GLU A C 1
ATOM 1608 O O . GLU A 1 207 ? -14.784 -20.777 19.924 1.00 95.19 207 GLU A O 1
ATOM 1613 N N . VAL A 1 208 ? -13.647 -19.205 21.035 1.00 91.00 208 VAL A N 1
ATOM 1614 C CA . VAL A 1 208 ? -12.324 -19.789 20.773 1.00 91.00 208 VAL A CA 1
ATOM 1615 C C . VAL A 1 208 ? -12.228 -21.210 21.332 1.00 91.00 208 VAL A C 1
ATOM 1617 O O . VAL A 1 208 ? -11.639 -22.083 20.690 1.00 91.00 208 VAL A O 1
ATOM 1620 N N . ALA A 1 209 ? -12.793 -21.477 22.512 1.00 92.44 209 ALA A N 1
ATOM 1621 C CA . ALA A 1 209 ? -12.827 -22.826 23.072 1.00 92.44 209 ALA A CA 1
ATOM 1622 C C . ALA A 1 209 ? -13.673 -23.782 22.211 1.00 92.44 209 ALA A C 1
ATOM 1624 O O . ALA A 1 209 ? -13.243 -24.912 21.953 1.00 92.44 209 ALA A O 1
ATOM 1625 N N . LEU A 1 210 ? -14.822 -23.317 21.710 1.00 94.56 210 LEU A N 1
ATOM 1626 C CA . LEU A 1 210 ? -15.686 -24.074 20.806 1.00 94.56 210 LEU A CA 1
ATOM 1627 C C . LEU A 1 210 ? -14.960 -24.389 19.494 1.00 94.56 210 LEU A C 1
ATOM 1629 O O . LEU A 1 210 ? -14.849 -25.561 19.132 1.00 94.56 210 LEU A O 1
ATOM 1633 N N . LEU A 1 211 ? -14.369 -23.388 18.841 1.00 89.94 211 LEU A N 1
ATOM 1634 C CA . LEU A 1 211 ? -13.600 -23.568 17.606 1.00 89.94 211 LEU A CA 1
ATOM 1635 C C . LEU A 1 211 ? -12.415 -24.519 17.808 1.00 89.94 211 LEU A C 1
ATOM 1637 O O . LEU A 1 211 ? -12.206 -25.427 17.005 1.00 89.94 211 LEU A O 1
ATOM 1641 N N . LYS A 1 212 ? -11.676 -24.395 18.918 1.00 87.62 212 LYS A N 1
ATOM 1642 C CA . LYS A 1 212 ? -10.592 -25.332 19.265 1.00 87.62 212 LYS A CA 1
ATOM 1643 C C . LYS A 1 212 ? -11.095 -26.768 19.422 1.00 87.62 212 LYS A C 1
ATOM 1645 O O . LYS A 1 212 ? -10.400 -27.701 19.015 1.00 87.62 212 LYS A O 1
ATOM 1650 N N . SER A 1 213 ? -12.282 -26.960 20.001 1.00 88.69 213 SER A N 1
ATOM 1651 C CA . SER A 1 213 ? -12.899 -28.285 20.122 1.00 88.69 213 SER A CA 1
ATOM 1652 C C . SER A 1 213 ? -13.309 -28.853 18.758 1.00 88.69 213 SER A C 1
ATOM 1654 O O . SER A 1 213 ? -13.045 -30.023 18.483 1.00 88.69 213 SER A O 1
ATOM 1656 N N . GLN A 1 214 ? -13.853 -28.014 17.872 1.00 91.69 214 GLN A N 1
ATOM 1657 C CA . GLN A 1 214 ? -14.261 -28.394 16.520 1.00 91.69 214 GLN A CA 1
ATOM 1658 C C . GLN A 1 214 ? -13.056 -28.761 15.647 1.00 91.69 214 GLN A C 1
ATOM 1660 O O . GLN A 1 214 ? -13.075 -29.786 14.970 1.00 91.69 214 GLN A O 1
ATOM 1665 N N . ILE A 1 215 ? -11.973 -27.980 15.722 1.00 83.19 215 ILE A N 1
ATOM 1666 C CA . ILE A 1 215 ? -10.702 -28.281 15.047 1.00 83.19 215 ILE A CA 1
ATOM 1667 C C . ILE A 1 215 ? -10.169 -29.640 15.510 1.00 83.19 215 ILE A C 1
ATOM 1669 O O . ILE A 1 215 ? -9.791 -30.465 14.680 1.00 83.19 215 ILE A O 1
ATOM 1673 N N . ARG A 1 216 ? -10.195 -29.911 16.823 1.00 84.50 216 ARG A N 1
ATOM 1674 C CA . ARG A 1 216 ? -9.770 -31.206 17.375 1.00 84.50 216 ARG A CA 1
ATOM 1675 C C . ARG A 1 216 ? -10.638 -32.361 16.865 1.00 84.50 216 ARG A C 1
ATOM 1677 O O . ARG A 1 216 ? -10.096 -33.410 16.532 1.00 84.50 216 ARG A O 1
ATOM 1684 N N . ALA A 1 217 ? -11.956 -32.174 16.789 1.00 84.81 217 ALA A N 1
ATOM 1685 C CA . ALA A 1 217 ? -12.888 -33.188 16.288 1.00 84.81 217 ALA A CA 1
ATOM 1686 C C . ALA A 1 217 ? -12.653 -33.533 14.806 1.00 84.81 217 ALA A C 1
ATOM 1688 O O . ALA A 1 217 ? -12.825 -34.682 14.411 1.00 84.81 217 ALA A O 1
ATOM 1689 N N . LEU A 1 218 ? -12.205 -32.563 14.004 1.00 84.25 218 LEU A N 1
ATOM 1690 C CA . LEU A 1 218 ? -11.851 -32.742 12.591 1.00 84.25 218 LEU A CA 1
ATOM 1691 C C . LEU A 1 218 ? -10.416 -33.269 12.374 1.00 84.25 218 LEU A C 1
ATOM 1693 O O . LEU A 1 218 ? -9.948 -33.317 11.240 1.00 84.25 218 LEU A O 1
ATOM 1697 N N . GLY A 1 219 ? -9.704 -33.663 13.438 1.00 77.88 219 GLY A N 1
ATOM 1698 C CA . GLY A 1 219 ? -8.334 -34.186 13.356 1.00 77.88 219 GLY A CA 1
ATOM 1699 C C . GLY A 1 219 ? -7.240 -33.113 13.282 1.00 77.88 219 GLY A C 1
ATOM 1700 O O . GLY A 1 219 ? -6.077 -33.439 13.050 1.00 77.88 219 GLY A O 1
ATOM 1701 N N . GLY A 1 220 ? -7.582 -31.839 13.497 1.00 66.56 220 GLY A N 1
ATOM 1702 C CA . GLY A 1 220 ? -6.623 -30.741 13.563 1.00 66.56 220 GLY A CA 1
ATOM 1703 C C . GLY A 1 220 ? -5.749 -30.824 14.817 1.00 66.56 220 GLY A C 1
ATOM 1704 O O . GLY A 1 220 ? -6.245 -30.848 15.946 1.00 66.56 220 GLY A O 1
ATOM 1705 N N . ASN A 1 221 ? -4.430 -30.859 14.622 1.00 62.09 221 ASN A N 1
ATOM 1706 C CA . ASN A 1 221 ? -3.454 -30.903 15.705 1.00 62.09 221 ASN A CA 1
ATOM 1707 C C . ASN A 1 221 ? -3.199 -29.483 16.266 1.00 62.09 221 ASN A C 1
ATOM 1709 O O . ASN A 1 221 ? -2.746 -28.617 15.513 1.00 62.09 221 ASN A O 1
ATOM 1713 N N . PRO A 1 222 ? -3.414 -29.223 17.573 1.00 58.12 222 PRO A N 1
ATOM 1714 C CA . PRO A 1 222 ? -3.170 -27.912 18.190 1.00 58.12 222 PRO A CA 1
ATOM 1715 C C . PRO A 1 222 ? -1.698 -27.467 18.165 1.00 58.12 222 PRO A C 1
ATOM 1717 O O . PRO A 1 222 ? -1.418 -26.295 18.388 1.00 58.12 222 PRO A O 1
ATOM 1720 N N . VAL A 1 223 ? -0.753 -28.366 17.872 1.00 55.56 223 VAL A N 1
ATOM 1721 C CA . VAL A 1 223 ? 0.676 -28.029 17.730 1.00 55.56 223 VAL A CA 1
ATOM 1722 C C . VAL A 1 223 ? 0.943 -27.180 16.477 1.00 55.56 223 VAL A C 1
ATOM 1724 O O . VAL A 1 223 ? 1.904 -26.415 16.444 1.00 55.56 223 VAL A O 1
ATOM 1727 N N . TYR A 1 224 ? 0.070 -27.234 15.465 1.00 53.28 224 TYR A N 1
ATOM 1728 C CA . TYR A 1 224 ? 0.282 -26.503 14.210 1.00 53.28 224 TYR A CA 1
ATOM 1729 C C . TYR A 1 224 ? -0.128 -25.023 14.259 1.00 53.28 224 TYR A C 1
ATOM 1731 O O . TYR A 1 224 ? 0.186 -24.281 13.335 1.00 53.28 224 TYR A O 1
ATOM 1739 N N . SER A 1 225 ? -0.777 -24.555 15.335 1.00 50.41 225 SER A N 1
ATOM 1740 C CA . SER A 1 225 ? -1.101 -23.127 15.491 1.00 50.41 225 SER A CA 1
ATOM 1741 C C . SER A 1 225 ? 0.059 -22.291 16.048 1.00 50.41 225 SER A C 1
ATOM 1743 O O . SER A 1 225 ? -0.111 -21.093 16.246 1.00 50.41 225 SER A O 1
ATOM 1745 N N . GLY A 1 226 ? 1.205 -22.912 16.358 1.00 43.91 226 GLY A N 1
ATOM 1746 C CA . GLY A 1 226 ? 2.325 -22.272 17.058 1.00 43.91 226 GLY A CA 1
ATOM 1747 C C . GLY A 1 226 ? 3.706 -22.510 16.448 1.00 43.91 226 GLY A C 1
ATOM 1748 O O . GLY A 1 226 ? 4.695 -22.162 17.082 1.00 43.91 226 GLY A O 1
ATOM 1749 N N . PHE A 1 227 ? 3.810 -23.077 15.242 1.00 37.88 227 PHE A N 1
ATOM 1750 C CA . PHE A 1 227 ? 5.102 -23.206 14.560 1.00 37.88 227 PHE A CA 1
ATOM 1751 C C . PHE A 1 227 ? 5.395 -21.958 13.714 1.00 37.88 227 PHE A C 1
ATOM 1753 O O . PHE A 1 227 ? 5.545 -22.023 12.498 1.00 37.88 227 PHE A O 1
ATOM 1760 N N . THR A 1 228 ? 5.517 -20.800 14.367 1.00 49.50 228 THR A N 1
ATOM 1761 C CA . THR A 1 228 ? 6.479 -19.791 13.909 1.00 49.50 228 THR A CA 1
ATOM 1762 C C . THR A 1 228 ? 7.854 -20.305 14.313 1.00 49.50 228 THR A C 1
ATOM 1764 O O . THR A 1 228 ? 8.414 -19.913 15.334 1.00 49.50 228 THR A O 1
ATOM 1767 N N . SER A 1 229 ? 8.361 -21.281 13.562 1.00 42.94 229 SER A N 1
ATOM 1768 C CA . SER A 1 229 ? 9.775 -21.609 13.634 1.00 42.94 229 SER A CA 1
ATOM 1769 C C . SER A 1 229 ? 10.504 -20.556 12.829 1.00 42.94 229 SER A C 1
ATOM 1771 O O . SER A 1 229 ? 10.612 -20.647 11.605 1.00 42.94 229 SER A O 1
ATOM 1773 N N . ASP A 1 230 ? 10.989 -19.552 13.552 1.00 44.88 230 ASP A N 1
ATOM 1774 C CA . ASP A 1 230 ? 12.221 -18.844 13.231 1.00 44.88 230 ASP A CA 1
ATOM 1775 C C . ASP A 1 230 ? 13.322 -19.893 13.031 1.00 44.88 230 ASP A C 1
ATOM 1777 O O . ASP A 1 230 ? 13.999 -20.278 13.978 1.00 44.88 230 ASP A O 1
ATOM 1781 N N . ASN A 1 231 ? 13.369 -20.474 11.831 1.00 49.53 231 ASN A N 1
ATOM 1782 C CA . ASN A 1 231 ? 14.447 -21.237 11.199 1.00 49.53 231 ASN A CA 1
ATOM 1783 C C . ASN A 1 231 ? 13.833 -22.145 10.130 1.00 49.53 231 ASN A C 1
ATOM 1785 O O . ASN A 1 231 ? 13.519 -23.306 10.380 1.00 49.53 231 ASN A O 1
ATOM 1789 N N . ALA A 1 232 ? 13.687 -21.606 8.924 1.00 39.38 232 ALA A N 1
ATOM 1790 C CA . ALA A 1 232 ? 13.643 -22.394 7.702 1.00 39.38 232 ALA A CA 1
ATOM 1791 C C . ALA A 1 232 ? 14.215 -21.538 6.571 1.00 39.38 232 ALA A C 1
ATOM 1793 O O . ALA A 1 232 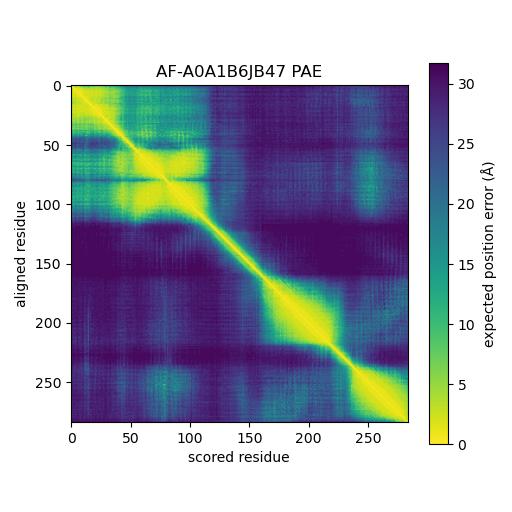? 13.498 -20.898 5.807 1.00 39.38 232 ALA A O 1
ATOM 1794 N N . ALA A 1 233 ? 15.543 -21.534 6.473 1.00 46.56 233 ALA A N 1
ATOM 1795 C CA . ALA A 1 233 ? 16.250 -21.204 5.244 1.00 46.56 233 ALA A CA 1
ATOM 1796 C C . ALA A 1 233 ? 16.068 -22.338 4.212 1.00 46.56 233 ALA A C 1
ATOM 1798 O O . ALA A 1 233 ? 17.044 -22.851 3.675 1.00 46.56 233 ALA A O 1
ATOM 1799 N N . ASP A 1 234 ? 14.820 -22.738 3.955 1.00 42.75 234 ASP A N 1
ATOM 1800 C CA . ASP A 1 234 ? 14.461 -23.690 2.909 1.00 42.75 234 ASP A CA 1
ATOM 1801 C C . ASP A 1 234 ? 13.671 -22.945 1.836 1.00 42.75 234 ASP A C 1
ATOM 1803 O O . ASP A 1 234 ? 12.508 -22.570 1.993 1.00 42.75 234 ASP A O 1
ATOM 1807 N N . ASN A 1 235 ? 14.363 -22.703 0.726 1.00 54.47 235 ASN A N 1
ATOM 1808 C CA . ASN A 1 235 ? 13.936 -21.944 -0.446 1.00 54.47 235 ASN A CA 1
ATOM 1809 C C . ASN A 1 235 ? 12.850 -22.654 -1.276 1.00 54.47 235 ASN A C 1
ATOM 1811 O O . ASN A 1 235 ? 12.949 -22.709 -2.500 1.00 54.47 235 ASN A O 1
ATOM 1815 N N . ASN A 1 236 ? 11.824 -23.230 -0.646 1.00 54.94 236 ASN A N 1
ATOM 1816 C CA . ASN A 1 236 ? 10.758 -23.909 -1.381 1.00 54.94 236 ASN A CA 1
ATOM 1817 C C . ASN A 1 236 ? 9.373 -23.774 -0.730 1.00 54.94 236 ASN A C 1
ATOM 1819 O O . ASN A 1 236 ? 8.594 -24.725 -0.672 1.00 54.94 236 ASN A O 1
ATOM 1823 N N . ALA A 1 237 ? 9.043 -22.576 -0.242 1.00 52.22 237 ALA A N 1
ATOM 1824 C CA . ALA A 1 237 ? 7.651 -22.229 0.009 1.00 52.22 237 ALA A CA 1
ATOM 1825 C C . ALA A 1 237 ? 6.932 -22.075 -1.343 1.00 52.22 237 ALA A C 1
ATOM 1827 O O . ALA A 1 237 ? 7.324 -21.254 -2.170 1.00 52.22 237 ALA A O 1
ATOM 1828 N N . SER A 1 238 ? 5.888 -22.878 -1.572 1.00 66.06 238 SER A N 1
ATOM 1829 C CA . SER A 1 238 ? 5.014 -22.746 -2.743 1.00 66.06 238 SER A CA 1
ATOM 1830 C C . SER A 1 238 ? 4.527 -21.299 -2.874 1.00 66.06 238 SER A C 1
ATOM 1832 O O . SER A 1 238 ? 4.113 -20.689 -1.887 1.00 66.06 238 SER A O 1
ATOM 1834 N N . GLU A 1 239 ? 4.543 -20.756 -4.091 1.00 64.69 239 GLU A N 1
ATOM 1835 C CA . GLU A 1 239 ? 4.103 -19.389 -4.403 1.00 64.69 239 GLU A CA 1
ATOM 1836 C C . GLU A 1 239 ? 2.700 -19.077 -3.842 1.00 64.69 239 GLU A C 1
ATOM 1838 O O . GLU A 1 239 ? 2.452 -17.974 -3.352 1.00 64.69 239 GLU A O 1
ATOM 1843 N N . GLY A 1 240 ? 1.816 -20.082 -3.786 1.00 65.44 240 GLY A N 1
ATOM 1844 C CA . GLY A 1 240 ? 0.491 -19.967 -3.171 1.00 65.44 240 GLY A CA 1
ATOM 1845 C C . GLY A 1 240 ? 0.522 -19.754 -1.652 1.00 65.44 240 GLY A C 1
ATOM 1846 O O . GLY A 1 240 ? -0.280 -18.990 -1.122 1.00 65.44 240 GLY A O 1
ATOM 1847 N N . MET A 1 241 ? 1.481 -20.354 -0.944 1.00 65.25 241 MET A N 1
ATOM 1848 C CA . MET A 1 241 ? 1.658 -20.159 0.498 1.00 65.25 241 MET A CA 1
ATOM 1849 C C . MET A 1 241 ? 2.216 -18.761 0.798 1.00 65.25 241 MET A C 1
ATOM 1851 O O . MET A 1 241 ? 1.735 -18.090 1.708 1.00 65.25 241 MET A O 1
ATOM 1855 N N . ILE A 1 242 ? 3.154 -18.273 -0.021 1.00 70.75 242 ILE A N 1
ATOM 1856 C CA . ILE A 1 242 ? 3.669 -16.895 0.070 1.00 70.75 242 ILE A CA 1
ATOM 1857 C C . ILE A 1 242 ? 2.543 -15.881 -0.193 1.00 70.75 242 ILE A C 1
ATOM 1859 O O . ILE A 1 242 ? 2.448 -14.873 0.507 1.00 70.75 242 ILE A O 1
ATOM 1863 N N . SER A 1 243 ? 1.673 -16.153 -1.172 1.00 70.62 243 SER A N 1
ATOM 1864 C CA . SER A 1 243 ? 0.497 -15.325 -1.470 1.00 70.62 243 SER A CA 1
ATOM 1865 C C . SER A 1 243 ? -0.475 -15.276 -0.290 1.00 70.62 243 SER A C 1
ATOM 1867 O O . SER A 1 243 ? -0.849 -14.189 0.143 1.00 70.62 243 SER A O 1
ATOM 1869 N N . ALA A 1 244 ? -0.808 -16.430 0.297 1.00 70.19 244 ALA A N 1
ATOM 1870 C CA . ALA A 1 244 ? -1.703 -16.510 1.451 1.00 70.19 244 ALA A CA 1
ATOM 1871 C C . ALA A 1 244 ? -1.149 -15.770 2.684 1.00 70.19 244 ALA A C 1
ATOM 1873 O O . ALA A 1 244 ? -1.896 -15.084 3.382 1.00 70.19 244 ALA A O 1
ATOM 1874 N N . PHE A 1 245 ? 0.165 -15.841 2.935 1.00 70.62 245 PHE A N 1
ATOM 1875 C CA . PHE A 1 245 ? 0.803 -15.067 4.007 1.00 70.62 245 PHE A CA 1
ATOM 1876 C C . PHE A 1 245 ? 0.716 -13.556 3.771 1.00 70.62 245 PHE A C 1
ATOM 1878 O O . PHE A 1 245 ? 0.428 -12.805 4.704 1.00 70.62 245 PHE A O 1
ATOM 1885 N N . LYS A 1 246 ? 0.921 -13.102 2.529 1.00 76.94 246 LYS A N 1
ATOM 1886 C CA . LYS A 1 246 ? 0.776 -11.684 2.163 1.00 76.94 246 LYS A CA 1
ATOM 1887 C C . LYS A 1 246 ? -0.666 -11.206 2.317 1.00 76.94 246 LYS A C 1
ATOM 1889 O O . LYS A 1 246 ? -0.891 -10.151 2.900 1.00 76.94 246 LYS A O 1
ATOM 1894 N N . GLU A 1 247 ? -1.629 -11.986 1.840 1.00 83.06 247 GLU A N 1
ATOM 1895 C CA . GLU A 1 247 ? -3.057 -11.684 1.963 1.00 83.06 247 GLU A CA 1
ATOM 1896 C C . GLU A 1 247 ? -3.492 -11.608 3.430 1.00 83.06 247 GLU A C 1
ATOM 1898 O O . GLU A 1 247 ? -4.127 -10.638 3.843 1.00 83.06 247 GLU A O 1
ATOM 1903 N N . THR A 1 248 ? -3.061 -12.568 4.251 1.00 80.62 248 THR A N 1
ATOM 1904 C CA . THR A 1 248 ? -3.343 -12.574 5.693 1.00 80.62 248 THR A CA 1
ATOM 1905 C C . THR A 1 248 ? -2.766 -11.332 6.378 1.00 80.62 248 THR A C 1
ATOM 1907 O O . THR A 1 248 ? -3.444 -10.706 7.193 1.00 80.62 248 THR A O 1
ATOM 1910 N N . ALA A 1 249 ? -1.549 -10.916 6.013 1.00 83.44 249 ALA A N 1
ATOM 1911 C CA . ALA A 1 249 ? -0.943 -9.695 6.539 1.00 83.44 249 ALA A CA 1
ATOM 1912 C C . ALA A 1 249 ? -1.719 -8.427 6.130 1.00 83.44 249 ALA A C 1
ATOM 1914 O O . ALA A 1 249 ? -1.940 -7.545 6.961 1.00 83.44 249 ALA A O 1
ATOM 1915 N N . ILE A 1 250 ? -2.180 -8.345 4.877 1.00 85.06 250 ILE A N 1
ATOM 1916 C CA . ILE A 1 250 ? -3.000 -7.225 4.385 1.00 85.06 250 ILE A CA 1
ATOM 1917 C C . ILE A 1 250 ? -4.325 -7.152 5.148 1.00 85.06 250 ILE A C 1
ATOM 1919 O O . ILE A 1 250 ? -4.693 -6.083 5.635 1.00 85.06 250 ILE A O 1
ATOM 1923 N N . LEU A 1 251 ? -5.023 -8.279 5.301 1.00 88.94 251 LEU A N 1
ATOM 1924 C CA . LEU A 1 251 ? -6.296 -8.339 6.022 1.00 88.94 251 LEU A CA 1
ATOM 1925 C C . LEU A 1 251 ? -6.137 -7.949 7.493 1.00 88.94 251 LEU A C 1
ATOM 1927 O O . LEU A 1 251 ? -6.964 -7.216 8.036 1.00 88.94 251 LEU A O 1
ATOM 1931 N N . GLN A 1 252 ? -5.056 -8.388 8.134 1.00 84.81 252 GLN A N 1
ATOM 1932 C CA . GLN A 1 252 ? -4.768 -8.038 9.519 1.00 84.81 252 GLN A CA 1
ATOM 1933 C C . GLN A 1 252 ? -4.470 -6.542 9.689 1.00 84.81 252 GLN A C 1
ATOM 1935 O O . GLN A 1 252 ? -4.942 -5.929 10.648 1.00 84.81 252 GLN A O 1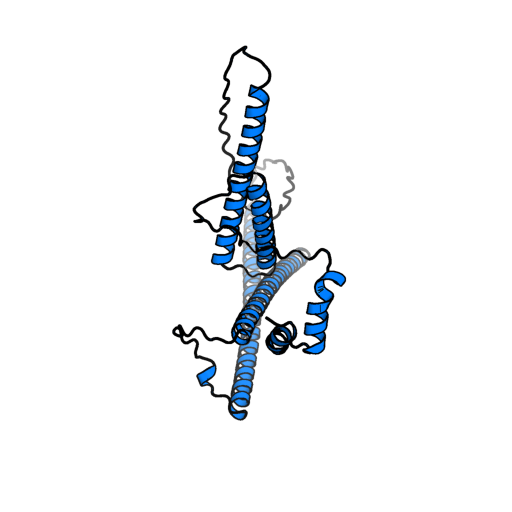
ATOM 1940 N N . ASN A 1 253 ? -3.775 -5.931 8.729 1.00 77.88 253 ASN A N 1
ATOM 1941 C CA . ASN A 1 253 ? -3.548 -4.487 8.712 1.00 77.88 253 ASN A CA 1
ATOM 1942 C C . ASN A 1 253 ? -4.837 -3.703 8.460 1.00 77.88 253 ASN A C 1
ATOM 1944 O O . ASN A 1 253 ? -5.101 -2.726 9.157 1.00 77.88 253 ASN A O 1
ATOM 1948 N N . HIS A 1 254 ? -5.671 -4.152 7.520 1.00 89.25 254 HIS A N 1
ATOM 1949 C CA . HIS A 1 254 ? -6.961 -3.519 7.255 1.00 89.25 254 HIS A CA 1
ATOM 1950 C C . HIS A 1 254 ? -7.866 -3.571 8.489 1.00 89.25 254 HIS A C 1
ATOM 1952 O O . HIS A 1 254 ? -8.439 -2.559 8.889 1.00 89.25 254 HIS A O 1
ATOM 1958 N N . LYS A 1 255 ? -7.915 -4.730 9.160 1.00 89.69 255 LYS A N 1
ATOM 1959 C CA . LYS A 1 255 ? -8.578 -4.885 10.458 1.00 89.69 255 LYS A CA 1
ATOM 1960 C C . LYS A 1 255 ? -8.044 -3.873 11.476 1.00 89.69 255 LYS A C 1
ATOM 1962 O O . LYS A 1 255 ? -8.840 -3.226 12.150 1.00 89.69 255 LYS A O 1
ATOM 1967 N N . GLN A 1 256 ? -6.724 -3.727 11.600 1.00 84.44 256 GLN A N 1
ATOM 1968 C CA . GLN A 1 256 ? -6.127 -2.806 12.569 1.00 84.44 256 GLN A CA 1
ATOM 1969 C C . GLN A 1 256 ? -6.457 -1.337 12.264 1.00 84.44 256 GLN A C 1
ATOM 1971 O O . GLN A 1 256 ? -6.765 -0.584 13.185 1.00 84.44 256 GLN A O 1
ATOM 1976 N N . ALA A 1 257 ? -6.449 -0.937 10.991 1.00 88.50 257 ALA A N 1
ATOM 1977 C CA . ALA A 1 257 ? -6.830 0.410 10.570 1.00 88.50 257 ALA A CA 1
ATOM 1978 C C . ALA A 1 257 ? -8.301 0.713 10.890 1.00 88.50 257 ALA A C 1
ATOM 1980 O O . ALA A 1 257 ? -8.616 1.777 11.424 1.00 88.50 257 ALA A O 1
ATOM 1981 N N . LEU A 1 258 ? -9.190 -0.253 10.634 1.00 93.50 258 LEU A N 1
ATOM 1982 C CA . LEU A 1 258 ? -10.612 -0.128 10.943 1.00 93.50 258 LEU A CA 1
ATOM 1983 C C . LEU A 1 258 ? -10.850 0.030 12.451 1.00 93.50 258 LEU A C 1
ATOM 1985 O O . LEU A 1 258 ? -11.662 0.853 12.865 1.00 93.50 258 LEU A O 1
ATOM 1989 N N . ILE A 1 259 ? -10.112 -0.724 13.274 1.00 91.06 259 ILE A N 1
ATOM 1990 C CA . ILE A 1 259 ? -10.162 -0.603 14.737 1.00 91.06 259 ILE A CA 1
ATOM 19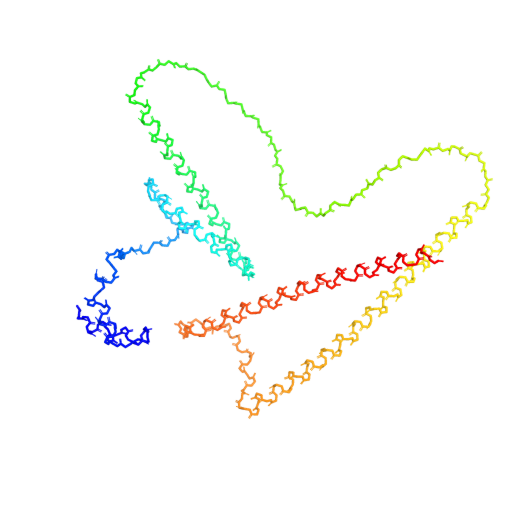91 C C . ILE A 1 259 ? -9.747 0.803 15.173 1.00 91.06 259 ILE A C 1
ATOM 1993 O O . ILE A 1 259 ? -10.462 1.413 15.962 1.00 91.06 259 ILE A O 1
ATOM 1997 N N . SER A 1 260 ? -8.632 1.329 14.658 1.00 86.19 260 SER A N 1
ATOM 1998 C CA . SER A 1 260 ? -8.167 2.677 15.007 1.00 86.19 260 SER A CA 1
ATOM 1999 C C . SER A 1 260 ? -9.189 3.753 14.631 1.00 86.19 260 SER A C 1
ATOM 2001 O O . SER A 1 260 ? -9.504 4.601 15.461 1.00 86.19 260 SER A O 1
ATOM 2003 N N . SER A 1 261 ? -9.761 3.677 13.424 1.00 94.31 261 SER A N 1
ATOM 2004 C CA . SER A 1 261 ? -10.791 4.618 12.960 1.00 94.31 261 SER A CA 1
ATOM 2005 C C . SER A 1 261 ? -12.067 4.547 13.805 1.00 94.31 261 SER A C 1
ATOM 2007 O O . SER A 1 261 ? -12.594 5.580 14.213 1.00 94.31 261 SER A O 1
ATOM 2009 N N . LEU A 1 262 ? -12.528 3.338 14.145 1.00 93.69 262 LEU A N 1
ATOM 2010 C CA . LEU A 1 262 ? -13.681 3.157 15.026 1.00 93.69 262 LEU A CA 1
ATOM 2011 C C . LEU A 1 262 ? -13.426 3.766 16.410 1.00 93.69 262 LEU A C 1
ATOM 2013 O O . LEU A 1 262 ? -14.329 4.346 17.009 1.00 93.69 262 LEU A O 1
ATOM 2017 N N . LEU A 1 263 ? -12.213 3.612 16.941 1.00 88.00 263 LEU A N 1
ATOM 2018 C CA . LEU A 1 263 ? -11.845 4.115 18.263 1.00 88.00 263 LEU A CA 1
ATOM 2019 C C . LEU A 1 263 ? -11.800 5.650 18.279 1.00 88.00 263 LEU A C 1
ATOM 2021 O O . LEU A 1 263 ? -12.303 6.262 19.218 1.00 88.00 263 LEU A O 1
ATOM 2025 N N . GLU A 1 264 ? -11.294 6.265 17.212 1.00 93.12 264 GLU A N 1
ATOM 2026 C CA . GLU A 1 264 ? -11.318 7.718 17.015 1.00 93.12 264 GLU A CA 1
ATOM 2027 C C . GLU A 1 264 ? -12.753 8.266 16.949 1.00 93.12 264 GLU A C 1
ATOM 2029 O O . GLU A 1 264 ? -13.097 9.205 17.669 1.00 93.12 264 GLU A O 1
ATOM 2034 N N . GLU A 1 265 ? -13.632 7.626 16.174 1.00 94.56 265 GLU A N 1
ATOM 2035 C CA . GLU A 1 265 ? -15.042 8.024 16.079 1.00 94.56 265 GLU A CA 1
ATOM 2036 C C . GLU A 1 265 ? -15.778 7.859 17.421 1.00 94.56 265 GLU A C 1
ATOM 2038 O O . GLU A 1 265 ? -16.595 8.699 17.810 1.00 94.56 265 GLU A O 1
ATOM 2043 N N . ARG A 1 266 ? -15.454 6.801 18.179 1.00 89.25 266 ARG A N 1
ATOM 2044 C CA . ARG A 1 266 ? -15.990 6.574 19.531 1.00 89.25 266 ARG A CA 1
ATOM 2045 C C . ARG A 1 266 ? -15.574 7.685 20.491 1.00 89.25 266 ARG A C 1
ATOM 2047 O O . ARG A 1 266 ? -16.426 8.146 21.248 1.00 89.25 266 ARG A O 1
ATOM 2054 N N . LEU A 1 267 ? -14.313 8.115 20.456 1.00 85.31 267 LEU A N 1
ATOM 2055 C CA . LEU A 1 267 ? -13.820 9.225 21.278 1.00 85.31 267 LEU A CA 1
ATOM 2056 C C . LEU A 1 267 ? -14.528 10.535 20.914 1.00 85.31 267 LEU A C 1
ATOM 2058 O O . LEU A 1 267 ? -15.066 11.197 21.798 1.00 85.31 267 LEU A O 1
ATOM 2062 N N . ALA A 1 268 ? -14.663 10.836 19.620 1.00 91.62 268 ALA A N 1
ATOM 2063 C CA . ALA A 1 268 ? -15.407 12.010 19.162 1.00 91.62 268 ALA A CA 1
ATOM 2064 C C . ALA A 1 268 ? -16.877 11.996 19.632 1.00 91.62 268 ALA A C 1
ATOM 2066 O O . ALA A 1 268 ? -17.426 13.019 20.047 1.00 91.62 268 ALA A O 1
ATOM 2067 N N . CYS A 1 269 ? -17.525 10.827 19.621 1.00 90.06 269 CYS A N 1
ATOM 2068 C CA . CYS A 1 269 ? -18.886 10.676 20.140 1.00 90.06 269 CYS A CA 1
ATOM 2069 C C . CYS A 1 269 ? -18.977 10.915 21.654 1.00 90.06 269 CYS A C 1
ATOM 2071 O O . CYS A 1 269 ? -19.977 11.467 22.127 1.00 90.06 269 CYS A O 1
ATOM 2073 N N . VAL A 1 270 ? -17.971 10.485 22.421 1.00 88.25 270 VAL A N 1
ATOM 2074 C CA . VAL A 1 270 ? -17.894 10.746 23.866 1.00 88.25 270 VAL A CA 1
ATOM 2075 C C . VAL A 1 270 ? -17.767 12.246 24.118 1.00 88.25 270 VAL A C 1
ATOM 2077 O O . VAL A 1 270 ? -18.570 12.791 24.877 1.00 88.25 270 VAL A O 1
ATOM 2080 N N . ASP A 1 271 ? -16.867 12.929 23.412 1.00 85.69 271 ASP A N 1
ATOM 2081 C CA . ASP A 1 271 ? -16.671 14.377 23.544 1.00 85.69 271 ASP A CA 1
ATOM 2082 C C . ASP A 1 271 ? -17.954 15.160 23.242 1.00 85.69 271 ASP A C 1
ATOM 2084 O O . ASP A 1 271 ? -18.371 16.024 24.020 1.00 85.69 271 ASP A O 1
ATOM 2088 N N . LEU A 1 272 ? -18.646 14.810 22.153 1.00 93.00 272 LEU A N 1
ATOM 2089 C CA . LEU A 1 272 ? -19.931 15.419 21.802 1.00 93.00 272 LEU A CA 1
ATOM 2090 C C . LEU A 1 272 ? -20.987 15.197 22.892 1.00 93.00 272 LEU A C 1
ATOM 2092 O O . LEU A 1 272 ? -21.725 16.119 23.242 1.00 93.00 272 LEU A O 1
ATOM 2096 N N . ARG A 1 273 ? -21.058 13.993 23.472 1.00 86.75 273 ARG A N 1
ATOM 2097 C CA . ARG A 1 273 ? -21.988 13.695 24.574 1.00 86.75 273 ARG A CA 1
ATOM 2098 C C . ARG A 1 273 ? -21.684 14.517 25.824 1.00 86.75 273 ARG A C 1
ATOM 2100 O O . ARG A 1 273 ? -22.625 14.995 26.463 1.00 86.75 273 ARG A O 1
ATOM 2107 N N . VAL A 1 274 ? -20.409 14.702 26.161 1.00 88.88 274 VAL A N 1
ATOM 2108 C CA . VAL A 1 274 ? -19.982 15.546 27.287 1.00 88.88 274 VAL A CA 1
ATOM 2109 C C . VAL A 1 274 ? -20.394 16.999 27.050 1.00 88.88 274 VAL A C 1
ATOM 2111 O O . VAL A 1 274 ? -21.020 17.608 27.921 1.00 88.88 274 VAL A O 1
ATOM 2114 N N . GLN A 1 275 ? -20.143 17.535 25.853 1.00 87.94 275 GLN A N 1
ATOM 2115 C CA . GLN A 1 275 ? -20.552 18.896 25.488 1.00 87.94 275 GLN A CA 1
ATOM 2116 C C . GLN A 1 275 ? -22.072 19.090 25.576 1.00 87.94 275 GLN A C 1
ATOM 2118 O O . GLN A 1 275 ? -22.536 20.092 26.124 1.00 87.94 275 GLN A O 1
ATOM 2123 N N . ILE A 1 276 ? -22.859 18.116 25.104 1.00 89.81 276 ILE A N 1
ATOM 2124 C CA . ILE A 1 276 ? -24.326 18.157 25.192 1.00 89.81 276 ILE A CA 1
ATOM 2125 C C . ILE A 1 276 ? -24.787 18.175 26.653 1.00 89.81 276 ILE A C 1
ATOM 2127 O O . ILE A 1 276 ? -25.613 19.016 27.014 1.00 89.81 276 ILE A O 1
ATOM 2131 N N . LYS A 1 277 ? -24.249 17.293 27.507 1.00 87.94 277 LYS A N 1
ATOM 2132 C CA . LYS A 1 277 ? -24.606 17.252 28.936 1.00 87.94 277 LYS A CA 1
ATOM 2133 C C . LYS A 1 277 ? -24.249 18.561 29.650 1.00 87.94 277 LYS A C 1
ATOM 2135 O O . LYS A 1 277 ? -25.059 19.065 30.425 1.00 87.94 277 LYS A O 1
ATOM 2140 N N . LEU A 1 278 ? -23.088 19.152 29.354 1.00 83.12 278 LEU A N 1
ATOM 2141 C CA . LEU A 1 278 ? -22.688 20.454 29.902 1.00 83.12 278 LEU A CA 1
ATOM 2142 C C . LEU A 1 278 ? -23.632 21.583 29.466 1.00 83.12 278 LEU A C 1
ATOM 2144 O O . LEU A 1 278 ? -24.024 22.404 30.294 1.00 83.12 278 LEU A O 1
ATOM 2148 N N . ALA A 1 279 ? -24.035 21.607 28.194 1.00 79.56 279 ALA A N 1
ATOM 2149 C CA . ALA A 1 279 ? -24.971 22.600 27.670 1.00 79.56 279 ALA A CA 1
ATOM 2150 C C . ALA A 1 279 ? -26.396 22.440 28.234 1.00 79.56 279 ALA A C 1
ATOM 2152 O O . ALA A 1 279 ? -27.108 23.430 28.393 1.00 79.56 279 ALA A O 1
ATOM 2153 N N . GLN A 1 280 ? -26.817 21.210 28.543 1.00 83.06 280 GLN A N 1
ATOM 2154 C CA . GLN A 1 280 ? -28.096 20.930 29.203 1.00 83.06 280 GLN A CA 1
ATOM 2155 C C . GLN A 1 280 ? -28.082 21.367 30.672 1.00 83.06 280 GLN A C 1
ATOM 2157 O O . GLN A 1 280 ? -29.029 22.006 31.119 1.00 83.06 280 GLN A O 1
ATOM 2162 N N . ALA A 1 281 ? -26.990 21.099 31.393 1.00 73.00 281 ALA A N 1
ATOM 2163 C CA . ALA A 1 281 ? -26.820 21.519 32.783 1.00 73.00 281 ALA A CA 1
ATOM 2164 C C . ALA A 1 281 ? -26.671 23.042 32.954 1.00 73.00 281 ALA A C 1
ATOM 2166 O O . ALA A 1 281 ? -26.919 23.555 34.033 1.00 73.00 281 ALA A O 1
ATOM 2167 N N . ALA A 1 282 ? -26.269 23.773 31.909 1.00 68.44 282 ALA A N 1
ATOM 2168 C CA . ALA A 1 282 ? -26.210 25.238 31.919 1.00 68.44 282 ALA A CA 1
ATOM 2169 C C . ALA A 1 282 ? -27.567 25.917 31.633 1.00 68.44 282 ALA A C 1
ATOM 2171 O O . ALA A 1 282 ? -27.670 27.137 31.730 1.00 68.44 282 ALA A O 1
ATOM 2172 N N . LYS A 1 283 ? -28.590 25.149 31.226 1.00 62.31 283 LYS A N 1
ATOM 2173 C CA . LYS A 1 283 ? -29.935 25.649 30.888 1.00 62.31 283 LYS A CA 1
ATOM 2174 C C . LYS A 1 283 ? -30.995 25.364 31.959 1.00 62.31 283 LYS A C 1
ATOM 2176 O O . LYS A 1 283 ? -32.113 25.852 31.802 1.00 62.31 283 LYS A O 1
ATOM 2181 N N . GLY A 1 284 ? -30.676 24.561 32.974 1.00 44.84 284 GLY A N 1
ATOM 2182 C CA . GLY A 1 284 ? -31.534 24.282 34.132 1.00 44.84 284 GLY A CA 1
ATOM 2183 C C . GLY A 1 284 ? -31.000 24.972 35.371 1.00 44.84 284 GLY A C 1
ATOM 2184 O O . GLY A 1 284 ? -31.841 25.403 36.185 1.00 44.84 284 GLY A O 1
#

Foldseek 3Di:
DDLLVVLVVCCVVVVHDSVVSSVCVVCVCVVPVPDDDDDDDAQDADPPPDDDLDLVSLVVSLVRLVVVLVVLVVCVVLLVDDPVSVVVNVRSV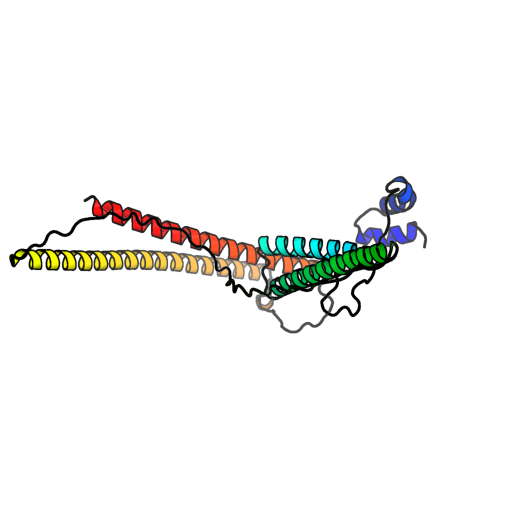VSNVVSVVSNVVVVVVVVVVVVVVDDDDDDDDDDDPDDDDDDDDDDDDDDDDDDDDDDDDDDDDPDDDPVVVVVVVVVVVVVVVVVVVVVVVVVVVVVVVVVVVVVVVVVVVVVVVVVVVVCVVVVNDPVVVPPPPPDDPDPDDPPVNVVVVVVVVSVVSVVVVVVVVVVVVVVVVVVVVVVVVVVVVVVD

Organism: NCBI:txid320908